Protein AF-0000000084804414 (afdb_homodimer)

InterPro domains:
  IPR001789 Signal transduction response regulator, receiver domain [PF00072] (7-117)
  IPR001789 Signal transduction response regulator, receiver domain [PS50110] (6-121)
  IPR001789 Signal transduction response regulator, receiver domain [SM00448] (5-117)
  IPR011006 CheY-like superfamily [SSF52172] (4-122)
  IPR050595 Bacterial response regulator [PTHR44591] (3-123)

Organism: Rhodopseudomonas palustris (strain HaA2) (NCBI:txid316058)

Nearest PDB structures (foldseek):
  6oec-assembly3_H  TM=8.696E-01  e=1.097E-06  Carboxydothermus hydrogenoformans Z-2901
  6oec-assembly2_F  TM=8.533E-01  e=1.097E-06  Carboxydothermus hydrogenoformans Z-2901
  6oec-assembly3_I  TM=8.530E-01  e=1.412E-06  Carboxydothermus hydrogenoformans Z-2901
  6oec-assembly2_E  TM=8.486E-01  e=2.827E-06  Carboxydothermus hydrogenoformans Z-2901
  6oec-assembly4_K  TM=8.493E-01  e=4.129E-06  Carboxydothermus hydrogenoformans Z-2901

Radius of gyration: 22.01 Å; Cα contacts (8 Å, |Δi|>4): 450; chains: 2; bounding box: 34×71×65 Å

pLDDT: mean 91.17, std 15.36, range [37.31, 98.81]

Secondary structure (DSSP, 8-state):
---PPEEEEE-S-HHHHHHHHHHHHHTT-EEEEESSHHHHHHHGGGGGG-SEEEEES---TTS--HHHHHHHHHHH-TT--EEEEESS-GGGHHHHSPTT-EEEESS--HHHHHHHHHHHHHS--TTS-----/---PPEEEEE-S-HHHHHHHHHHHHHTT-EEEEESSHHHHHHHGGGGGG-SEEEEES---TTS--HHHHHHHHHHH-TT--EEEEESS-GGGHHHHSPTT-EEEESS--HHHHHHHHHHHHHS--TTS-----

Structure (mmCIF, N/CA/C/O backbone):
data_AF-0000000084804414-model_v1
#
loop_
_entity.id
_entity.type
_entity.pdbx_description
1 polymer 'Response regulator receiver domain protein'
#
loop_
_atom_site.group_PDB
_atom_site.id
_atom_site.type_symbol
_atom_site.label_atom_id
_atom_site.label_alt_id
_atom_site.label_comp_id
_atom_site.label_asym_id
_atom_site.label_entity_id
_atom_site.label_seq_id
_atom_site.pdbx_PDB_ins_code
_atom_site.Cartn_x
_atom_site.Cartn_y
_atom_site.Cartn_z
_atom_site.occupancy
_atom_site.B_iso_or_equiv
_atom_site.auth_seq_id
_atom_site.auth_comp_id
_atom_site.auth_asym_id
_atom_site.auth_atom_id
_atom_site.pdbx_PDB_model_num
ATOM 1 N N . MET A 1 1 ? -17.984 -13.039 -23.859 1 43.59 1 MET A N 1
ATOM 2 C CA . MET A 1 1 ? -17.125 -13.859 -23.031 1 43.59 1 MET A CA 1
ATOM 3 C C . MET A 1 1 ? -16.125 -13 -22.266 1 43.59 1 MET A C 1
ATOM 5 O O . MET A 1 1 ? -15.375 -12.227 -22.875 1 43.59 1 MET A O 1
ATOM 9 N N . ASP A 1 2 ? -16.438 -12.633 -21.109 1 55.62 2 ASP A N 1
ATOM 10 C CA . ASP A 1 2 ? -15.672 -11.664 -20.328 1 55.62 2 ASP A CA 1
ATOM 11 C C . ASP A 1 2 ? -14.203 -12.062 -20.25 1 55.62 2 ASP A C 1
ATOM 13 O O . ASP A 1 2 ? -13.867 -13.109 -19.703 1 55.62 2 ASP A O 1
ATOM 17 N N . ASN A 1 3 ? -13.383 -11.734 -21.234 1 68.12 3 ASN A N 1
ATOM 18 C CA . ASN A 1 3 ? -11.992 -12.023 -21.578 1 68.12 3 ASN A CA 1
ATOM 19 C C . ASN A 1 3 ? -11.039 -11.398 -20.562 1 68.12 3 ASN A C 1
ATOM 21 O O . ASN A 1 3 ? -9.875 -11.141 -20.875 1 68.12 3 ASN A O 1
ATOM 25 N N . SER A 1 4 ? -11.57 -11.289 -19.297 1 87.25 4 SER A N 1
ATOM 26 C CA . SER A 1 4 ? -10.727 -10.617 -18.328 1 87.25 4 SER A CA 1
ATOM 27 C C . SER A 1 4 ? -9.711 -11.578 -17.703 1 87.25 4 SER A C 1
ATOM 29 O O . SER A 1 4 ? -10.023 -12.75 -17.469 1 87.25 4 SER A O 1
ATOM 31 N N . ILE A 1 5 ? -8.523 -11.219 -17.625 1 93.75 5 ILE A N 1
ATOM 32 C CA . ILE A 1 5 ? -7.469 -11.984 -16.969 1 93.75 5 ILE A CA 1
ATOM 33 C C . ILE A 1 5 ? -7.609 -11.859 -15.461 1 93.75 5 ILE A C 1
ATOM 35 O O . ILE A 1 5 ? -7.535 -10.758 -14.906 1 93.75 5 ILE A O 1
ATOM 39 N N . VAL A 1 6 ? -7.863 -12.992 -14.82 1 97.75 6 VAL A N 1
ATOM 40 C CA . VAL A 1 6 ? -8.039 -13 -13.375 1 97.75 6 VAL A CA 1
ATOM 41 C C . VAL A 1 6 ? -6.746 -13.445 -12.695 1 97.75 6 VAL A C 1
ATOM 43 O O . VAL A 1 6 ? -6.207 -14.516 -13.008 1 97.75 6 VAL A O 1
ATOM 46 N N . VAL A 1 7 ? -6.266 -12.641 -11.797 1 98.44 7 VAL A N 1
ATOM 47 C CA . VAL A 1 7 ? -5.09 -12.953 -10.992 1 98.44 7 VAL A CA 1
ATOM 48 C C . VAL A 1 7 ? -5.523 -13.336 -9.578 1 98.44 7 VAL A C 1
ATOM 50 O O . VAL A 1 7 ? -6.301 -12.617 -8.945 1 98.44 7 VAL A O 1
ATOM 53 N N . LEU A 1 8 ? -5.137 -14.516 -9.109 1 98.69 8 LEU A N 1
ATOM 54 C CA . LEU A 1 8 ? -5.352 -14.906 -7.723 1 98.69 8 LEU A CA 1
ATOM 55 C C . LEU A 1 8 ? -4.262 -14.328 -6.824 1 98.69 8 LEU A C 1
ATOM 57 O O . LEU A 1 8 ? -3.074 -14.562 -7.051 1 98.69 8 LEU A O 1
ATOM 61 N N . VAL A 1 9 ? -4.656 -13.586 -5.852 1 98.81 9 VAL A N 1
ATOM 62 C CA . VAL A 1 9 ? -3.736 -12.977 -4.895 1 98.81 9 VAL A CA 1
ATOM 63 C C . VAL A 1 9 ? -3.936 -13.609 -3.518 1 98.81 9 VAL A C 1
ATOM 65 O O . VAL A 1 9 ? -5.047 -13.617 -2.984 1 98.81 9 VAL A O 1
ATOM 68 N N . VAL A 1 10 ? -2.865 -14.117 -2.926 1 98.81 10 VAL A N 1
ATOM 69 C CA . VAL A 1 10 ? -2.898 -14.742 -1.606 1 98.81 10 VAL A CA 1
ATOM 70 C C . VAL A 1 10 ? -2.098 -13.898 -0.618 1 98.81 10 VAL A C 1
ATOM 72 O O . VAL A 1 10 ? -0.869 -13.828 -0.7 1 98.81 10 VAL A O 1
ATOM 75 N N . GLU A 1 11 ? -2.777 -13.281 0.308 1 98.12 11 GLU A N 1
ATOM 76 C CA . GLU A 1 11 ? -2.234 -12.289 1.225 1 98.12 11 GLU A CA 1
ATOM 77 C C . GLU A 1 11 ? -3.117 -12.133 2.461 1 98.12 11 GLU A C 1
ATOM 79 O O . GLU A 1 11 ? -4.34 -12.047 2.348 1 98.12 11 GLU A O 1
ATOM 84 N N . ASP A 1 12 ? -2.477 -12.203 3.588 1 97 12 ASP A N 1
ATOM 85 C CA . ASP A 1 12 ? -3.299 -12.164 4.793 1 97 12 ASP A CA 1
ATOM 86 C C . ASP A 1 12 ? -3.352 -10.758 5.379 1 97 12 ASP A C 1
ATOM 88 O O . ASP A 1 12 ? -4.148 -10.484 6.277 1 97 12 ASP A O 1
ATOM 92 N N . ASP A 1 13 ? -2.566 -9.812 4.957 1 95.69 13 ASP A N 1
ATOM 93 C CA . ASP A 1 13 ? -2.59 -8.43 5.43 1 95.69 13 ASP A CA 1
ATOM 94 C C . ASP A 1 13 ? -3.564 -7.59 4.613 1 95.69 13 ASP A C 1
ATOM 96 O O . ASP A 1 13 ? -3.348 -7.355 3.424 1 95.69 13 ASP A O 1
ATOM 100 N N . PRO A 1 14 ? -4.582 -7.066 5.25 1 96.12 14 PRO A N 1
ATOM 101 C CA . PRO A 1 14 ? -5.625 -6.344 4.52 1 96.12 14 PRO A CA 1
ATOM 102 C C . PRO A 1 14 ? -5.082 -5.125 3.773 1 96.12 14 PRO A C 1
ATOM 104 O O . PRO A 1 14 ? -5.602 -4.766 2.715 1 96.12 14 PRO A O 1
ATOM 107 N N . MET A 1 15 ? -4.102 -4.441 4.332 1 94.88 15 MET A N 1
ATOM 108 C CA . MET A 1 15 ? -3.521 -3.281 3.662 1 94.88 15 MET A CA 1
ATOM 109 C C . MET A 1 15 ? -2.84 -3.688 2.361 1 94.88 15 MET A C 1
ATOM 111 O O . MET A 1 15 ? -3.043 -3.055 1.323 1 94.88 15 MET A O 1
ATOM 115 N N . ILE A 1 16 ? -2.131 -4.727 2.416 1 96.56 16 ILE A N 1
ATOM 116 C CA . ILE A 1 16 ? -1.422 -5.191 1.229 1 96.56 16 ILE A CA 1
ATOM 117 C C . ILE A 1 16 ? -2.422 -5.727 0.207 1 96.56 16 ILE A C 1
ATOM 119 O O . ILE A 1 16 ? -2.252 -5.535 -0.999 1 96.56 16 ILE A O 1
ATOM 123 N N . GLN A 1 17 ? -3.479 -6.395 0.712 1 97.62 17 GLN A N 1
ATOM 124 C CA . GLN A 1 17 ? -4.539 -6.84 -0.182 1 97.62 17 GLN A CA 1
ATOM 125 C C . GLN A 1 17 ? -5.07 -5.68 -1.023 1 97.62 17 GLN A C 1
ATOM 127 O O . GLN A 1 17 ? -5.145 -5.781 -2.25 1 97.62 17 GLN A O 1
ATOM 132 N N . THR A 1 18 ? -5.375 -4.641 -0.356 1 96.62 18 THR A N 1
ATOM 133 C CA . THR A 1 18 ? -5.984 -3.486 -1.006 1 96.62 18 THR A CA 1
ATOM 134 C C . THR A 1 18 ? -5.02 -2.854 -2.004 1 96.62 18 THR A C 1
ATOM 136 O O . THR A 1 18 ? -5.414 -2.492 -3.113 1 96.62 18 THR A O 1
ATOM 139 N N . VAL A 1 19 ? -3.803 -2.723 -1.635 1 96.38 19 VAL A N 1
ATOM 140 C CA . VAL A 1 19 ? -2.777 -2.109 -2.473 1 96.38 19 VAL A CA 1
ATOM 141 C C . VAL A 1 19 ? -2.588 -2.934 -3.744 1 96.38 19 VAL A C 1
ATOM 143 O O . VAL A 1 19 ? -2.617 -2.393 -4.852 1 96.38 19 VAL A O 1
ATOM 146 N N . VAL A 1 20 ? -2.488 -4.195 -3.607 1 97.94 20 VAL A N 1
ATOM 147 C CA . VAL A 1 20 ? -2.232 -5.09 -4.73 1 97.94 20 VAL A CA 1
ATOM 148 C C . VAL A 1 20 ? -3.469 -5.164 -5.625 1 97.94 20 VAL A C 1
ATOM 150 O O . VAL A 1 20 ? -3.359 -5.117 -6.852 1 97.94 20 VAL A O 1
ATOM 153 N N . GLN A 1 21 ? -4.578 -5.246 -4.996 1 97.88 21 GLN A N 1
ATOM 154 C CA . GLN A 1 21 ? -5.824 -5.301 -5.754 1 97.88 21 GLN A CA 1
ATOM 155 C C . GLN A 1 21 ? -5.992 -4.055 -6.621 1 97.88 21 GLN A C 1
ATOM 157 O O . GLN A 1 21 ? -6.246 -4.156 -7.82 1 97.88 21 GLN A O 1
ATOM 162 N N . GLU A 1 22 ? -5.836 -2.936 -6.02 1 96.56 22 GLU A N 1
ATOM 163 C CA . GLU A 1 22 ? -6.012 -1.7 -6.781 1 96.56 22 GLU A CA 1
ATOM 164 C C . GLU A 1 22 ? -4.98 -1.589 -7.898 1 96.56 22 GLU A C 1
ATOM 166 O O . GLU A 1 22 ? -5.309 -1.178 -9.016 1 96.56 22 GLU A O 1
ATOM 171 N N . ALA A 1 23 ? -3.754 -1.893 -7.59 1 96.44 23 ALA A N 1
ATOM 172 C CA . ALA A 1 23 ? -2.699 -1.834 -8.602 1 96.44 23 ALA A CA 1
ATOM 173 C C . ALA A 1 23 ? -3.045 -2.703 -9.805 1 96.44 23 ALA A C 1
ATOM 175 O O . ALA A 1 23 ? -2.967 -2.248 -10.953 1 96.44 23 ALA A O 1
ATOM 176 N N . LEU A 1 24 ? -3.479 -3.934 -9.578 1 97.69 24 LEU A N 1
ATOM 177 C CA . LEU A 1 24 ? -3.775 -4.879 -10.648 1 97.69 24 LEU A CA 1
ATOM 178 C C . LEU A 1 24 ? -5.023 -4.457 -11.422 1 97.69 24 LEU A C 1
ATOM 180 O O . LEU A 1 24 ? -5.055 -4.539 -12.648 1 97.69 24 LEU A O 1
ATOM 184 N N . GLU A 1 25 ? -6.023 -4.004 -10.688 1 97.06 25 GLU A N 1
ATOM 185 C CA . GLU A 1 25 ? -7.234 -3.541 -11.359 1 97.06 25 GLU A CA 1
ATOM 186 C C . GLU A 1 25 ? -6.949 -2.332 -12.242 1 97.06 25 GLU A C 1
ATOM 188 O O . GLU A 1 25 ? -7.457 -2.242 -13.359 1 97.06 25 GLU A O 1
ATOM 193 N N . ASP A 1 26 ? -6.125 -1.481 -11.766 1 93.75 26 ASP A N 1
ATOM 194 C CA . ASP A 1 26 ? -5.707 -0.333 -12.562 1 93.75 26 ASP A CA 1
ATOM 195 C C . ASP A 1 26 ? -4.922 -0.778 -13.797 1 93.75 26 ASP A C 1
ATOM 197 O O . ASP A 1 26 ? -4.934 -0.098 -14.82 1 93.75 26 ASP A O 1
ATOM 201 N N . GLY A 1 27 ? -4.262 -1.88 -13.656 1 94.44 27 GLY A N 1
ATOM 202 C CA . GLY A 1 27 ? -3.51 -2.439 -14.766 1 94.44 27 GLY A CA 1
ATOM 203 C C . GLY A 1 27 ? -4.371 -3.217 -15.742 1 94.44 27 GLY A C 1
ATOM 204 O O . GLY A 1 27 ? -3.881 -3.699 -16.766 1 94.44 27 GLY A O 1
ATOM 205 N N . GLY A 1 28 ? -5.66 -3.375 -15.43 1 96.19 28 GLY A N 1
ATOM 206 C CA . GLY A 1 28 ? -6.594 -4.012 -16.344 1 96.19 28 GLY A CA 1
ATOM 207 C C . GLY A 1 28 ? -6.871 -5.461 -16 1 96.19 28 GLY A C 1
ATOM 208 O O . GLY A 1 28 ? -7.445 -6.199 -16.812 1 96.19 28 GLY A O 1
ATOM 209 N N . PHE A 1 29 ? -6.492 -5.926 -14.867 1 97.06 29 PHE A N 1
ATOM 210 C CA . PHE A 1 29 ? -6.695 -7.305 -14.438 1 97.06 29 PHE A CA 1
ATOM 211 C C . PHE A 1 29 ? -7.852 -7.402 -13.453 1 97.06 29 PHE A C 1
ATOM 213 O O . PHE A 1 29 ? -8.094 -6.469 -12.68 1 97.06 29 PHE A O 1
ATOM 220 N N . ASP A 1 30 ? -8.539 -8.414 -13.492 1 97.88 30 ASP A N 1
ATOM 221 C CA . ASP A 1 30 ? -9.414 -8.766 -12.375 1 97.88 30 ASP A CA 1
ATOM 222 C C . ASP A 1 30 ? -8.648 -9.508 -11.281 1 97.88 30 ASP A C 1
ATOM 224 O O . ASP A 1 30 ? -7.594 -10.094 -11.547 1 97.88 30 ASP A O 1
ATOM 228 N N . VAL A 1 31 ? -9.203 -9.445 -10.086 1 98.31 31 VAL A N 1
ATOM 229 C CA . VAL A 1 31 ? -8.445 -9.992 -8.961 1 98.31 31 VAL A CA 1
ATOM 230 C C . VAL A 1 31 ? -9.375 -10.805 -8.062 1 98.31 31 VAL A C 1
ATOM 232 O O . VAL A 1 31 ? -10.508 -10.398 -7.793 1 98.31 31 VAL A O 1
ATOM 235 N N . GLU A 1 32 ? -8.992 -11.891 -7.625 1 98.38 32 GLU A N 1
ATOM 236 C CA . GLU A 1 32 ? -9.586 -12.625 -6.512 1 98.38 32 GLU A CA 1
ATOM 237 C C . GLU A 1 32 ? -8.602 -12.773 -5.363 1 98.38 32 GLU A C 1
ATOM 239 O O . GLU A 1 32 ? -7.438 -13.125 -5.578 1 98.38 32 GLU A O 1
ATOM 244 N N . ILE A 1 33 ? -9.07 -12.539 -4.164 1 98.5 33 ILE A N 1
ATOM 245 C CA . ILE A 1 33 ? -8.188 -12.516 -3 1 98.5 33 ILE A CA 1
ATOM 246 C C . ILE A 1 33 ? -8.469 -13.734 -2.121 1 98.5 33 ILE A C 1
ATOM 248 O O . ILE A 1 33 ? -9.625 -14.086 -1.885 1 98.5 33 ILE A O 1
ATOM 252 N N . ALA A 1 34 ? -7.434 -14.391 -1.715 1 98.25 34 ALA A N 1
ATOM 253 C CA . ALA A 1 34 ? -7.449 -15.367 -0.627 1 98.25 34 ALA A CA 1
ATOM 254 C C . ALA A 1 34 ? -6.602 -14.891 0.55 1 98.25 34 ALA A C 1
ATOM 256 O O . ALA A 1 34 ? -5.48 -14.406 0.364 1 98.25 34 ALA A O 1
ATOM 257 N N . SER A 1 35 ? -7.07 -15.07 1.764 1 97.88 35 SER A N 1
ATOM 258 C CA . SER A 1 35 ? -6.387 -14.516 2.93 1 97.88 35 SER A CA 1
ATOM 259 C C . SER A 1 35 ? -5.535 -15.578 3.623 1 97.88 35 SER A C 1
ATOM 261 O O . SER A 1 35 ? -4.977 -15.328 4.695 1 97.88 35 SER A O 1
ATOM 263 N N . SER A 1 36 ? -5.535 -16.75 3.078 1 98.19 36 SER A N 1
ATOM 264 C CA . SER A 1 36 ? -4.695 -17.812 3.594 1 98.19 36 SER A CA 1
ATOM 265 C C . SER A 1 36 ? -4.305 -18.797 2.486 1 98.19 36 SER A C 1
ATOM 267 O O . SER A 1 36 ? -4.945 -18.844 1.436 1 98.19 36 SER A O 1
ATOM 269 N N . GLY A 1 37 ? -3.199 -19.516 2.738 1 98.31 37 GLY A N 1
ATOM 270 C CA . GLY A 1 37 ? -2.814 -20.547 1.79 1 98.31 37 GLY A CA 1
ATOM 271 C C . GLY A 1 37 ? -3.865 -21.625 1.626 1 98.31 37 GLY A C 1
ATOM 272 O O . GLY A 1 37 ? -4.125 -22.094 0.512 1 98.31 37 GLY A O 1
ATOM 273 N N . GLU A 1 38 ? -4.457 -21.969 2.775 1 97.69 38 GLU A N 1
ATOM 274 C CA . GLU A 1 38 ? -5.5 -23 2.766 1 97.69 38 GLU A CA 1
ATOM 275 C C . GLU A 1 38 ? -6.684 -22.562 1.904 1 97.69 38 GLU A C 1
ATOM 277 O O . GLU A 1 38 ? -7.195 -23.359 1.106 1 97.69 38 GLU A O 1
ATOM 282 N N . ASP A 1 39 ? -7.059 -21.312 2.053 1 96.75 39 ASP A N 1
ATOM 283 C CA . ASP A 1 39 ? -8.148 -20.781 1.251 1 96.75 39 ASP A CA 1
ATOM 284 C C . ASP A 1 39 ? -7.789 -20.766 -0.232 1 96.75 39 ASP A C 1
ATOM 286 O O . ASP A 1 39 ? -8.633 -21.047 -1.085 1 96.75 39 ASP A O 1
ATOM 290 N N . ALA A 1 40 ? -6.582 -20.469 -0.533 1 98.06 40 ALA A N 1
ATOM 291 C CA . ALA A 1 40 ? -6.121 -20.391 -1.916 1 98.06 40 ALA A CA 1
ATOM 292 C C . ALA A 1 40 ? -6.16 -21.766 -2.59 1 98.06 40 ALA A C 1
ATOM 294 O O . ALA A 1 40 ? -6.645 -21.891 -3.719 1 98.06 40 ALA A O 1
ATOM 295 N N . VAL A 1 41 ? -5.699 -22.781 -1.936 1 97.62 41 VAL A N 1
ATOM 296 C CA . VAL A 1 41 ? -5.582 -24.109 -2.527 1 97.62 41 VAL A CA 1
ATOM 297 C C . VAL A 1 41 ? -6.973 -24.672 -2.814 1 97.62 41 VAL A C 1
ATOM 299 O O . VAL A 1 41 ? -7.168 -25.375 -3.805 1 97.62 41 VAL A O 1
ATOM 302 N N . LYS A 1 42 ? -7.938 -24.266 -2.006 1 96.94 42 LYS A N 1
ATOM 303 C CA . LYS A 1 42 ? -9.312 -24.672 -2.271 1 96.94 42 LYS A CA 1
ATOM 304 C C . LYS A 1 42 ? -9.797 -24.141 -3.619 1 96.94 42 LYS A C 1
ATOM 306 O O . LYS A 1 42 ? -10.617 -24.781 -4.285 1 96.94 42 LYS A O 1
ATOM 311 N N . LEU A 1 43 ? -9.281 -23.047 -4.039 1 96.62 43 LEU A N 1
ATOM 312 C CA . LEU A 1 43 ? -9.695 -22.406 -5.277 1 96.62 43 LEU A CA 1
ATOM 313 C C . LEU A 1 43 ? -9.039 -23.078 -6.484 1 96.62 43 LEU A C 1
ATOM 315 O O . LEU A 1 43 ? -9.453 -22.844 -7.621 1 96.62 43 LEU A O 1
ATOM 319 N N . PHE A 1 44 ? -8.047 -23.891 -6.277 1 96.06 44 PHE A N 1
ATOM 320 C CA . PHE A 1 44 ? -7.305 -24.5 -7.375 1 96.06 44 PHE A CA 1
ATOM 321 C C . PHE A 1 44 ? -8.133 -25.594 -8.055 1 96.06 44 PHE A C 1
ATOM 323 O O . PHE A 1 44 ? -7.793 -26.047 -9.148 1 96.06 44 PHE A O 1
ATOM 330 N N . ASP A 1 45 ? -9.266 -25.984 -7.375 1 92.62 45 ASP A N 1
ATOM 331 C CA . ASP A 1 45 ? -10.211 -26.875 -8.039 1 92.62 45 ASP A CA 1
ATOM 332 C C . ASP A 1 45 ? -10.719 -26.266 -9.344 1 92.62 45 ASP A C 1
ATOM 334 O O . ASP A 1 45 ? -11.102 -26.984 -10.266 1 92.62 45 ASP A O 1
ATOM 338 N N . ASP A 1 46 ? -10.703 -24.984 -9.422 1 93.19 46 ASP A N 1
ATOM 339 C CA . ASP A 1 46 ? -11.078 -24.234 -10.617 1 93.19 46 ASP A CA 1
ATOM 340 C C . ASP A 1 46 ? -9.922 -23.359 -11.094 1 93.19 46 ASP A C 1
ATOM 342 O O . ASP A 1 46 ? -10.117 -22.172 -11.391 1 93.19 46 ASP A O 1
ATOM 346 N N . MET A 1 47 ? -8.875 -23.953 -11.242 1 92.19 47 MET A N 1
ATOM 347 C CA . MET A 1 47 ? -7.633 -23.234 -11.523 1 92.19 47 MET A CA 1
ATOM 348 C C . MET A 1 47 ? -7.699 -22.531 -12.875 1 92.19 47 MET A C 1
ATOM 350 O O . MET A 1 47 ? -7.023 -21.531 -13.094 1 92.19 47 MET A O 1
ATOM 354 N N . GLN A 1 48 ? -8.516 -23.062 -13.758 1 91.75 48 GLN A N 1
ATOM 355 C CA . GLN A 1 48 ? -8.594 -22.547 -15.117 1 91.75 48 GLN A CA 1
ATOM 356 C C . GLN A 1 48 ? -9.141 -21.125 -15.133 1 91.75 48 GLN A C 1
ATOM 358 O O . GLN A 1 48 ? -8.984 -20.406 -16.125 1 91.75 48 GLN A O 1
ATOM 363 N N . ARG A 1 49 ? -9.727 -20.719 -14.055 1 94.31 49 ARG A N 1
ATOM 364 C CA . ARG A 1 49 ? -10.258 -19.359 -13.938 1 94.31 49 ARG A CA 1
ATOM 365 C C . ARG A 1 49 ? -9.133 -18.344 -13.789 1 94.31 49 ARG A C 1
ATOM 367 O O . ARG A 1 49 ? -9.336 -17.156 -14.031 1 94.31 49 ARG A O 1
ATOM 374 N N . PHE A 1 50 ? -8.031 -18.781 -13.352 1 97.25 50 PHE A N 1
ATOM 375 C CA . PHE A 1 50 ? -6.938 -17.875 -13.023 1 97.25 50 PHE A CA 1
ATOM 376 C C . PHE A 1 50 ? -5.84 -17.953 -14.078 1 97.25 50 PHE A C 1
ATOM 378 O O . PHE A 1 50 ? -5.594 -19.016 -14.656 1 97.25 50 PHE A O 1
ATOM 385 N N . ARG A 1 51 ? -5.223 -16.781 -14.195 1 97.06 51 ARG A N 1
ATOM 386 C CA . ARG A 1 51 ? -4.145 -16.75 -15.18 1 97.06 51 ARG A CA 1
ATOM 387 C C . ARG A 1 51 ? -2.793 -16.547 -14.508 1 97.06 51 ARG A C 1
ATOM 389 O O . ARG A 1 51 ? -1.748 -16.766 -15.125 1 97.06 51 ARG A O 1
ATOM 396 N N . ALA A 1 52 ? -2.809 -16.156 -13.312 1 98 52 ALA A N 1
ATOM 397 C CA . ALA A 1 52 ? -1.586 -15.992 -12.531 1 98 52 ALA A CA 1
ATOM 398 C C . ALA A 1 52 ? -1.88 -16.047 -11.031 1 98 52 ALA A C 1
ATOM 400 O O . ALA A 1 52 ? -3.006 -15.781 -10.609 1 98 52 ALA A O 1
ATOM 401 N N . LEU A 1 53 ? -0.874 -16.438 -10.328 1 98.69 53 LEU A N 1
ATOM 402 C CA . LEU A 1 53 ? -0.885 -16.438 -8.875 1 98.69 53 LEU A CA 1
ATOM 403 C C . LEU A 1 53 ? 0.134 -15.461 -8.312 1 98.69 53 LEU A C 1
ATOM 405 O O . LEU A 1 53 ? 1.3 -15.469 -8.719 1 98.69 53 LEU A O 1
ATOM 409 N N . LEU A 1 54 ? -0.242 -14.633 -7.5 1 98.81 54 LEU A N 1
ATOM 410 C CA . LEU A 1 54 ? 0.604 -13.773 -6.672 1 98.81 54 LEU A CA 1
ATOM 411 C C . LEU A 1 54 ? 0.417 -14.094 -5.191 1 98.81 54 LEU A C 1
ATOM 413 O O . LEU A 1 54 ? -0.683 -13.938 -4.656 1 98.81 54 LEU A O 1
ATOM 417 N N . THR A 1 55 ? 1.473 -14.531 -4.52 1 98.81 55 THR A N 1
ATOM 418 C CA . THR A 1 55 ? 1.279 -15 -3.15 1 98.81 55 THR A CA 1
ATOM 419 C C . THR A 1 55 ? 2.367 -14.453 -2.232 1 98.81 55 THR A C 1
ATOM 421 O O . THR A 1 55 ? 3.549 -14.461 -2.586 1 98.81 55 THR A O 1
ATOM 424 N N . ASP A 1 56 ? 1.951 -13.93 -1.095 1 98.38 56 ASP A N 1
ATOM 425 C CA . ASP A 1 56 ? 2.9 -13.719 -0.006 1 98.38 56 ASP A CA 1
ATOM 426 C C . ASP A 1 56 ? 3.543 -15.039 0.425 1 98.38 56 ASP A C 1
ATOM 428 O O . ASP A 1 56 ? 2.883 -16.078 0.446 1 98.38 56 ASP A O 1
ATOM 432 N N . VAL A 1 57 ? 4.777 -14.93 0.757 1 97.62 57 VAL A N 1
ATOM 433 C CA . VAL A 1 57 ? 5.461 -16.125 1.243 1 97.62 57 VAL A CA 1
ATOM 434 C C . VAL A 1 57 ? 5.051 -16.406 2.688 1 97.62 57 VAL A C 1
ATOM 436 O O . VAL A 1 57 ? 4.777 -17.547 3.051 1 97.62 57 VAL A O 1
ATOM 439 N N . ASN A 1 58 ? 5.027 -15.352 3.449 1 96.44 58 ASN A N 1
ATOM 440 C CA . ASN A 1 58 ? 4.637 -15.477 4.852 1 96.44 58 ASN A CA 1
ATOM 441 C C . ASN A 1 58 ? 3.146 -15.211 5.043 1 96.44 58 ASN A C 1
ATOM 443 O O . ASN A 1 58 ? 2.711 -14.062 5.027 1 96.44 58 ASN A O 1
ATOM 447 N N . LEU A 1 59 ? 2.367 -16.156 5.281 1 97.12 59 LEU A N 1
ATOM 448 C CA . LEU A 1 59 ? 0.914 -16.094 5.391 1 97.12 59 LEU A CA 1
ATOM 449 C C . LEU A 1 59 ? 0.462 -16.422 6.809 1 97.12 59 LEU A C 1
ATOM 451 O O . LEU A 1 59 ? -0.65 -16.922 7.012 1 97.12 59 LEU A O 1
ATOM 455 N N . GLY A 1 60 ? 1.262 -16.203 7.691 1 92.25 60 GLY A N 1
ATOM 456 C CA . GLY A 1 60 ? 0.949 -16.469 9.086 1 92.25 60 GLY A CA 1
ATOM 457 C C . GLY A 1 60 ? 1.621 -17.703 9.633 1 92.25 60 GLY A C 1
ATOM 458 O O . GLY A 1 60 ? 1.876 -18.656 8.891 1 92.25 60 GLY A O 1
ATOM 459 N N . ARG A 1 61 ? 1.907 -17.609 10.852 1 86.81 61 ARG A N 1
ATOM 460 C CA . ARG A 1 61 ? 2.58 -18.734 11.5 1 86.81 61 ARG A CA 1
ATOM 461 C C . ARG A 1 61 ? 1.655 -19.938 11.609 1 86.81 61 ARG A C 1
ATOM 463 O O . ARG A 1 61 ? 0.478 -19.797 11.945 1 86.81 61 ARG A O 1
ATOM 470 N N . GLY A 1 62 ? 2.168 -21.109 11.375 1 89.12 62 GLY A N 1
ATOM 471 C CA . GLY A 1 62 ? 1.42 -22.359 11.484 1 89.12 62 GLY A CA 1
ATOM 472 C C . GLY A 1 62 ? 0.454 -22.578 10.336 1 89.12 62 GLY A C 1
ATOM 473 O O . GLY A 1 62 ? -0.41 -23.453 10.406 1 89.12 62 GLY A O 1
ATOM 474 N N . ARG A 1 63 ? 0.507 -21.781 9.391 1 93.56 63 ARG A N 1
ATOM 475 C CA . ARG A 1 63 ? -0.358 -21.891 8.219 1 93.56 63 ARG A CA 1
ATOM 476 C C . ARG A 1 63 ? 0.436 -22.312 6.988 1 93.56 63 ARG A C 1
ATOM 478 O O . ARG A 1 63 ? 1.668 -22.359 7.023 1 93.56 63 ARG A O 1
ATOM 485 N N . MET A 1 64 ? -0.311 -22.719 6.008 1 97.19 64 MET A N 1
ATOM 486 C CA . MET A 1 64 ? 0.332 -22.969 4.719 1 97.19 64 MET A CA 1
ATOM 487 C C . MET A 1 64 ? 1.022 -21.703 4.207 1 97.19 64 MET A C 1
ATOM 489 O O . MET A 1 64 ? 0.412 -20.641 4.148 1 97.19 64 MET A O 1
ATOM 493 N N . ASP A 1 65 ? 2.324 -21.828 3.889 1 97.38 65 ASP A N 1
ATOM 494 C CA . ASP A 1 65 ? 3.062 -20.656 3.451 1 97.38 65 ASP A CA 1
ATOM 495 C C . ASP A 1 65 ? 2.984 -20.484 1.936 1 97.38 65 ASP A C 1
ATOM 497 O O . ASP A 1 65 ? 2.42 -21.344 1.241 1 97.38 65 ASP A O 1
ATOM 501 N N . GLY A 1 66 ? 3.492 -19.422 1.43 1 98.44 66 GLY A N 1
ATOM 502 C CA . GLY A 1 66 ? 3.391 -19.094 0.016 1 98.44 66 GLY A CA 1
ATOM 503 C C . GLY A 1 66 ? 4.176 -20.047 -0.871 1 98.44 66 GLY A C 1
ATOM 504 O O . GLY A 1 66 ? 3.838 -20.234 -2.041 1 98.44 66 GLY A O 1
ATOM 505 N N . TRP A 1 67 ? 5.273 -20.594 -0.393 1 98.38 67 TRP A N 1
ATOM 506 C CA . TRP A 1 67 ? 6.035 -21.562 -1.163 1 98.38 67 TRP A CA 1
ATOM 507 C C . TRP A 1 67 ? 5.184 -22.797 -1.483 1 98.38 67 TRP A C 1
ATOM 509 O O . TRP A 1 67 ? 5.148 -23.25 -2.629 1 98.38 67 TRP A O 1
ATOM 519 N N . ASP A 1 68 ? 4.492 -23.219 -0.475 1 98.25 68 ASP A N 1
ATOM 520 C CA . ASP A 1 68 ? 3.627 -24.391 -0.639 1 98.25 68 ASP A CA 1
ATOM 521 C C . ASP A 1 68 ? 2.455 -24.078 -1.567 1 98.25 68 ASP A C 1
ATOM 523 O O . ASP A 1 68 ? 2.035 -24.922 -2.352 1 98.25 68 ASP A O 1
ATOM 527 N N . VAL A 1 69 ? 1.965 -22.875 -1.482 1 98.69 69 VAL A N 1
ATOM 528 C CA . VAL A 1 69 ? 0.889 -22.453 -2.377 1 98.69 69 VAL A CA 1
ATOM 529 C C . VAL A 1 69 ? 1.368 -22.516 -3.824 1 98.69 69 VAL A C 1
ATOM 531 O O . VAL A 1 69 ? 0.669 -23.047 -4.695 1 98.69 69 VAL A O 1
ATOM 534 N N . GLY A 1 70 ? 2.564 -21.906 -4.105 1 98.62 70 GLY A N 1
ATOM 535 C CA . GLY A 1 70 ? 3.137 -21.969 -5.441 1 98.62 70 GLY A CA 1
ATOM 536 C C . GLY A 1 70 ? 3.316 -23.375 -5.961 1 98.62 70 GLY A C 1
ATOM 537 O O . GLY A 1 70 ? 3.008 -23.672 -7.117 1 98.62 70 GLY A O 1
ATOM 538 N N . ARG A 1 71 ? 3.77 -24.25 -5.102 1 98.44 71 ARG A N 1
ATOM 539 C CA . ARG A 1 71 ? 3.965 -25.641 -5.484 1 98.44 71 ARG A CA 1
ATOM 540 C C . ARG A 1 71 ? 2.637 -26.312 -5.824 1 98.44 71 ARG A C 1
ATOM 542 O O . ARG A 1 71 ? 2.545 -27.062 -6.801 1 98.44 7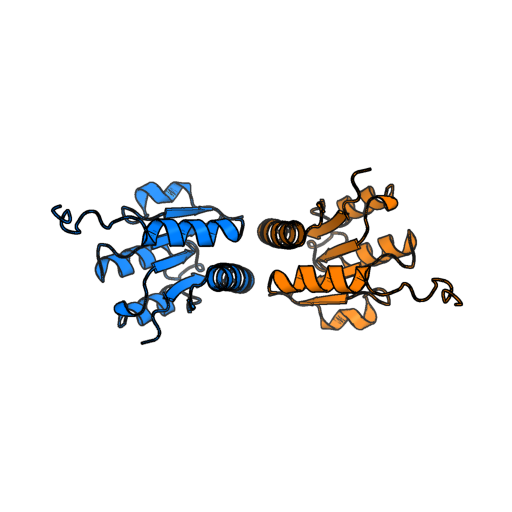1 ARG A O 1
ATOM 549 N N . ALA A 1 72 ? 1.654 -26.062 -5.008 1 98.19 72 ALA A N 1
ATOM 550 C CA . ALA A 1 72 ? 0.326 -26.609 -5.262 1 98.19 72 ALA A CA 1
ATOM 551 C C . ALA A 1 72 ? -0.211 -26.156 -6.613 1 98.19 72 ALA A C 1
ATOM 553 O O . ALA A 1 72 ? -0.81 -26.938 -7.355 1 98.19 72 ALA A O 1
ATOM 554 N N . ALA A 1 73 ? -0.01 -24.906 -6.98 1 98.12 73 ALA A N 1
ATOM 555 C CA . ALA A 1 73 ? -0.448 -24.375 -8.266 1 98.12 73 ALA A CA 1
ATOM 556 C C . ALA A 1 73 ? 0.225 -25.109 -9.422 1 98.12 73 ALA A C 1
ATOM 558 O O . ALA A 1 73 ? -0.427 -25.453 -10.414 1 98.12 73 ALA A O 1
ATOM 559 N N . ARG A 1 74 ? 1.525 -25.328 -9.234 1 97.5 74 ARG A N 1
ATOM 560 C CA . ARG A 1 74 ? 2.309 -25.969 -10.289 1 97.5 74 ARG A CA 1
ATOM 561 C C . ARG A 1 74 ? 1.955 -27.453 -10.414 1 97.5 74 ARG A C 1
ATOM 563 O O . ARG A 1 74 ? 2.102 -28.047 -11.484 1 97.5 74 ARG A O 1
ATOM 570 N N . GLU A 1 75 ? 1.565 -28.016 -9.266 1 95.88 75 GLU A N 1
ATOM 571 C CA . GLU A 1 75 ? 1.072 -29.391 -9.336 1 95.88 75 GLU A CA 1
ATOM 572 C C . GLU A 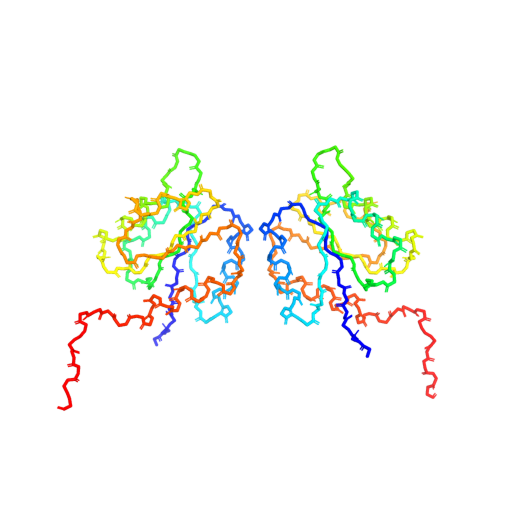1 75 ? -0.183 -29.484 -10.195 1 95.88 75 GLU A C 1
ATOM 574 O O . GLU A 1 75 ? -0.361 -30.453 -10.938 1 95.88 75 GLU A O 1
ATOM 579 N N . ALA A 1 76 ? -1 -28.5 -10.109 1 94.06 76 ALA A N 1
ATOM 580 C CA . ALA A 1 76 ? -2.23 -28.469 -10.891 1 94.06 76 ALA A CA 1
ATOM 581 C C . ALA A 1 76 ? -1.943 -28.094 -12.344 1 94.06 76 ALA A C 1
ATOM 583 O O . ALA A 1 76 ? -2.57 -28.625 -13.266 1 94.06 76 ALA A O 1
ATOM 584 N N . ASP A 1 77 ? -1.046 -27.234 -12.547 1 95.06 77 ASP A N 1
ATOM 585 C CA . ASP A 1 77 ? -0.596 -26.781 -13.859 1 95.06 77 ASP A CA 1
ATOM 586 C C . ASP A 1 77 ? 0.891 -26.422 -13.836 1 95.06 77 ASP A C 1
ATOM 588 O O . ASP A 1 77 ? 1.279 -25.359 -13.344 1 95.06 77 ASP A O 1
ATOM 592 N N . PRO A 1 78 ? 1.715 -27.203 -14.406 1 95.5 78 PRO A N 1
ATOM 593 C CA . PRO A 1 78 ? 3.17 -27.094 -14.305 1 95.5 78 PRO A CA 1
ATOM 594 C C . PRO A 1 78 ? 3.695 -25.766 -14.852 1 95.5 78 PRO A C 1
ATOM 596 O O . PRO A 1 78 ? 4.793 -25.328 -14.484 1 95.5 78 PRO A O 1
ATOM 599 N N . ALA A 1 79 ? 2.934 -25.141 -15.688 1 94.44 79 ALA A N 1
ATOM 600 C CA . ALA A 1 79 ? 3.418 -23.922 -16.312 1 94.44 79 ALA A CA 1
ATOM 601 C C . ALA A 1 79 ? 2.736 -22.688 -15.727 1 94.44 79 ALA A C 1
ATOM 603 O O . ALA A 1 79 ? 2.949 -21.562 -16.188 1 94.44 79 ALA A O 1
ATOM 604 N N . PHE A 1 80 ? 1.938 -22.891 -14.75 1 96.94 80 PHE A N 1
ATOM 605 C CA . PHE A 1 80 ? 1.124 -21.812 -14.203 1 96.94 80 PHE A CA 1
ATOM 606 C C . PHE A 1 80 ? 2.002 -20.656 -13.711 1 96.94 80 PHE A C 1
ATOM 608 O O . PHE A 1 80 ? 2.938 -20.875 -12.938 1 96.94 80 PHE A O 1
ATOM 615 N N . PRO A 1 81 ? 1.771 -19.438 -14.102 1 98.06 81 PRO A N 1
ATOM 616 C CA . PRO A 1 81 ? 2.557 -18.281 -13.664 1 98.06 81 PRO A CA 1
ATOM 617 C C . PRO A 1 81 ? 2.441 -18.016 -12.164 1 98.06 81 PRO A C 1
ATOM 619 O O . PRO A 1 81 ? 1.332 -17.891 -11.641 1 98.06 81 PRO A O 1
ATOM 622 N N . VAL A 1 82 ? 3.59 -17.953 -11.508 1 98.62 82 VAL A N 1
ATOM 623 C CA . VAL A 1 82 ? 3.625 -17.75 -10.062 1 98.62 82 VAL A CA 1
ATOM 624 C C . VAL A 1 82 ? 4.551 -16.578 -9.727 1 98.62 82 VAL A C 1
ATOM 626 O O . VAL A 1 82 ? 5.68 -16.516 -10.219 1 98.62 82 VAL A O 1
ATOM 629 N N . ILE A 1 83 ? 4.098 -15.703 -8.938 1 98.75 83 ILE A N 1
ATOM 630 C CA . ILE A 1 83 ? 4.875 -14.586 -8.398 1 98.75 83 ILE A CA 1
ATOM 631 C C . ILE A 1 83 ? 4.82 -14.617 -6.871 1 98.75 83 ILE A C 1
ATOM 633 O O . ILE A 1 83 ? 3.74 -14.68 -6.281 1 98.75 83 ILE A O 1
ATOM 637 N N . TYR A 1 84 ? 5.965 -14.57 -6.27 1 98.69 84 TYR A N 1
ATOM 638 C CA . TYR A 1 84 ? 6.062 -14.523 -4.816 1 98.69 84 TYR A CA 1
ATOM 639 C C . TYR A 1 84 ? 6.285 -13.094 -4.332 1 98.69 84 TYR A C 1
ATOM 641 O O . TYR A 1 84 ? 7.012 -12.328 -4.961 1 98.69 84 TYR A O 1
ATOM 649 N N . MET A 1 85 ? 5.699 -12.75 -3.258 1 98.25 85 MET A N 1
ATOM 650 C CA . MET A 1 85 ? 5.98 -11.516 -2.535 1 98.25 85 MET A CA 1
ATOM 651 C C . MET A 1 85 ? 6.539 -11.805 -1.146 1 98.25 85 MET A C 1
ATOM 653 O O . MET A 1 85 ? 6.02 -12.672 -0.43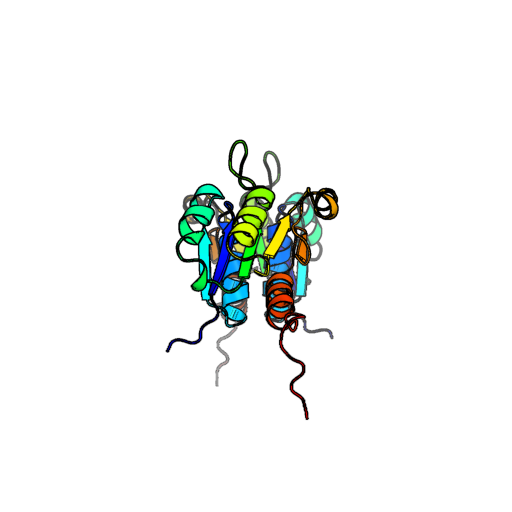7 1 98.25 85 MET A O 1
ATOM 657 N N . THR A 1 86 ? 7.535 -11.078 -0.733 1 96.12 86 THR A N 1
ATOM 658 C CA . THR A 1 86 ? 8.062 -11.367 0.596 1 96.12 86 THR A CA 1
ATOM 659 C C . THR A 1 86 ? 8.789 -10.148 1.167 1 96.12 86 THR A C 1
ATOM 661 O O . THR A 1 86 ? 9.367 -9.359 0.421 1 96.12 86 THR A O 1
ATOM 664 N N . GLY A 1 87 ? 8.734 -10.016 2.453 1 93.38 87 GLY A N 1
ATOM 665 C CA . GLY A 1 87 ? 9.477 -8.977 3.146 1 93.38 87 GLY A CA 1
ATOM 666 C C . GLY A 1 87 ? 10.805 -9.461 3.691 1 93.38 87 GLY A C 1
ATOM 667 O O . GLY A 1 87 ? 11.711 -8.656 3.945 1 93.38 87 GLY A O 1
ATOM 668 N N . ASP A 1 88 ? 11.062 -10.734 3.932 1 90.56 88 ASP A N 1
ATOM 669 C CA . ASP A 1 88 ? 12.25 -11.141 4.688 1 90.56 88 ASP A CA 1
ATOM 670 C C . ASP A 1 88 ? 12.781 -12.484 4.191 1 90.56 88 ASP A C 1
ATOM 672 O O . ASP A 1 88 ? 13.734 -13.023 4.754 1 90.56 88 ASP A O 1
ATOM 676 N N . SER A 1 89 ? 12.211 -13.008 3.111 1 89.25 89 SER A N 1
ATOM 677 C CA . SER A 1 89 ? 12.602 -14.367 2.742 1 89.25 89 SER A CA 1
ATOM 678 C C . SER A 1 89 ? 13.133 -14.422 1.312 1 89.25 89 SER A C 1
ATOM 680 O O . SER A 1 89 ? 13.062 -15.469 0.66 1 89.25 89 SER A O 1
ATOM 682 N N . ALA A 1 90 ? 13.602 -13.383 0.784 1 90.44 90 ALA A N 1
ATOM 683 C CA . ALA A 1 90 ? 14.07 -13.328 -0.599 1 90.44 90 ALA A CA 1
ATOM 684 C C . ALA A 1 90 ? 15.203 -14.32 -0.833 1 90.44 90 ALA A C 1
ATOM 686 O O . ALA A 1 90 ? 15.305 -14.914 -1.911 1 90.44 90 ALA A O 1
ATOM 687 N N . GLY A 1 91 ? 15.945 -14.516 0.143 1 93.88 91 GLY A N 1
ATOM 688 C CA . GLY A 1 91 ? 17.078 -15.406 0.008 1 93.88 91 GLY A CA 1
ATOM 689 C C . GLY A 1 91 ? 16.688 -16.859 -0.179 1 93.88 91 GLY A C 1
ATOM 690 O O . GLY A 1 91 ? 17.484 -17.672 -0.654 1 93.88 91 GLY A O 1
ATOM 691 N N . GLU A 1 92 ? 15.523 -17.234 0.137 1 96.62 92 GLU A N 1
ATOM 692 C CA . GLU A 1 92 ? 15.047 -18.609 0.064 1 96.62 92 GLU A CA 1
ATOM 693 C C . GLU A 1 92 ? 14.422 -18.906 -1.297 1 96.62 92 GLU A C 1
ATOM 695 O O . GLU A 1 92 ? 14.133 -20.047 -1.618 1 96.62 92 GLU A O 1
ATOM 700 N N . TRP A 1 93 ? 14.266 -17.922 -2.125 1 97.06 93 TRP A N 1
ATOM 701 C CA . TRP A 1 93 ? 13.531 -18.047 -3.381 1 97.06 93 TRP A CA 1
ATOM 702 C C . TRP A 1 93 ? 14.18 -19.078 -4.293 1 97.06 93 TRP A C 1
ATOM 704 O O . TRP A 1 93 ? 13.492 -19.922 -4.879 1 97.06 93 TRP A O 1
ATOM 714 N N . ALA A 1 94 ? 15.461 -19.062 -4.414 1 95.88 94 ALA A N 1
ATOM 715 C CA . ALA A 1 94 ? 16.172 -19.969 -5.309 1 95.88 94 ALA A CA 1
ATOM 716 C C . ALA A 1 94 ? 15.93 -21.422 -4.914 1 95.88 94 ALA A C 1
ATOM 718 O O . ALA A 1 94 ? 15.828 -22.297 -5.777 1 95.88 94 ALA A O 1
ATOM 719 N N . ALA A 1 95 ? 15.773 -21.641 -3.629 1 96.94 95 ALA A N 1
ATOM 720 C CA . ALA A 1 95 ? 15.656 -23.016 -3.129 1 96.94 95 ALA A CA 1
ATOM 721 C C . ALA A 1 95 ? 14.195 -23.438 -3.023 1 96.94 95 ALA A C 1
ATOM 723 O O . ALA A 1 95 ? 13.867 -24.609 -3.189 1 96.94 95 ALA A O 1
ATOM 724 N N . ARG A 1 96 ? 13.359 -22.469 -2.791 1 97.81 96 ARG A N 1
ATOM 725 C CA . ARG A 1 96 ? 12.008 -22.875 -2.42 1 97.81 96 ARG A CA 1
ATOM 726 C C . ARG A 1 96 ? 11 -22.469 -3.488 1 97.81 96 ARG A C 1
ATOM 728 O O . ARG A 1 96 ? 9.883 -22.984 -3.531 1 97.81 96 ARG A O 1
ATOM 735 N N . GLY A 1 97 ? 11.352 -21.469 -4.266 1 97.94 97 GLY A N 1
ATOM 736 C CA . GLY A 1 97 ? 10.445 -21.031 -5.32 1 97.94 97 GLY A CA 1
ATOM 737 C C . GLY A 1 97 ? 10.328 -22.031 -6.457 1 97.94 97 GLY A C 1
ATOM 738 O O . GLY A 1 97 ? 11.266 -22.766 -6.738 1 97.94 97 GLY A O 1
ATOM 739 N N . VAL A 1 98 ? 9.141 -22.047 -7.102 1 98.19 98 VAL A N 1
ATOM 740 C CA . VAL A 1 98 ? 8.969 -22.922 -8.258 1 98.19 98 VAL A CA 1
ATOM 741 C C . VAL A 1 98 ? 9.695 -22.344 -9.469 1 98.19 98 VAL A C 1
ATOM 743 O O . VAL A 1 98 ? 9.836 -21.125 -9.578 1 98.19 98 VAL A O 1
ATOM 746 N N . PRO A 1 99 ? 10.188 -23.188 -10.391 1 96.81 99 PRO A N 1
ATOM 747 C CA . PRO A 1 99 ? 10.93 -22.703 -11.555 1 96.81 99 PRO A CA 1
ATOM 748 C C . PRO A 1 99 ? 10.117 -21.734 -12.406 1 96.81 99 PRO A C 1
ATOM 750 O O . PRO A 1 99 ? 8.914 -21.922 -12.594 1 96.81 99 PRO A O 1
ATOM 753 N N . GLY A 1 100 ? 10.82 -20.688 -12.875 1 95.94 100 GLY A N 1
ATOM 754 C CA . GLY A 1 100 ? 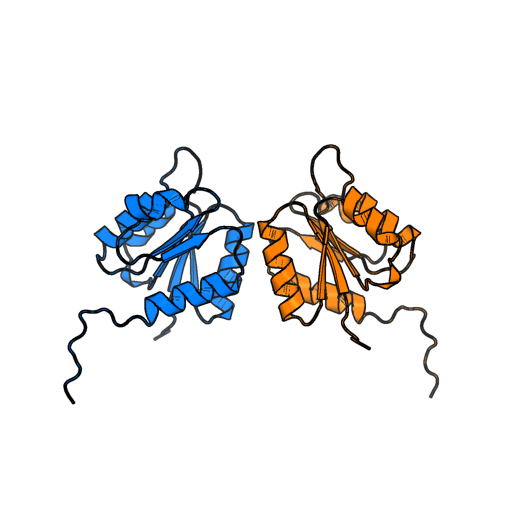10.18 -19.75 -13.773 1 95.94 100 GLY A CA 1
ATOM 755 C C . GLY A 1 100 ? 9.305 -18.734 -13.055 1 95.94 100 GLY A C 1
ATOM 756 O O . GLY A 1 100 ? 8.711 -17.859 -13.688 1 95.94 100 GLY A O 1
ATOM 757 N N . SER A 1 101 ? 9.195 -18.844 -11.719 1 98 101 SER A N 1
ATOM 758 C CA . SER A 1 101 ? 8.453 -17.859 -10.938 1 98 101 SER A CA 1
ATOM 759 C C . SER A 1 101 ? 9.219 -16.547 -10.82 1 98 101 SER A C 1
ATOM 761 O O . SER A 1 101 ? 10.398 -16.484 -11.172 1 98 101 SER A O 1
ATOM 763 N N . LEU A 1 102 ? 8.523 -15.523 -10.445 1 98.06 102 LEU A N 1
ATOM 764 C CA . LEU A 1 102 ? 9.141 -14.242 -10.125 1 98.06 102 LEU A CA 1
ATOM 765 C C . LEU A 1 102 ? 9.008 -13.93 -8.641 1 98.06 102 LEU A C 1
ATOM 767 O O . LEU A 1 102 ? 8.195 -14.539 -7.941 1 98.06 102 LEU A O 1
ATOM 771 N N . LEU A 1 103 ? 9.891 -13.016 -8.203 1 98 103 LEU A N 1
ATOM 772 C CA . LEU A 1 103 ? 9.891 -12.602 -6.801 1 98 103 LEU A CA 1
ATOM 773 C C . LEU A 1 103 ? 9.828 -11.086 -6.684 1 98 103 LEU A C 1
ATOM 775 O O . LEU A 1 103 ? 10.57 -10.367 -7.355 1 98 103 LEU A O 1
ATOM 779 N N . ILE A 1 104 ? 8.906 -10.633 -5.887 1 97.69 104 ILE A N 1
ATOM 780 C CA . ILE A 1 104 ? 8.805 -9.219 -5.531 1 97.69 104 ILE A CA 1
ATOM 781 C C . ILE A 1 104 ? 9.117 -9.039 -4.047 1 97.69 104 ILE A C 1
ATOM 783 O O . ILE A 1 104 ? 8.477 -9.648 -3.191 1 97.69 104 ILE A O 1
ATOM 787 N N . THR A 1 105 ? 10.016 -8.164 -3.682 1 97.06 105 THR A N 1
ATOM 788 C CA . THR A 1 105 ? 10.391 -7.941 -2.291 1 97.06 105 THR A CA 1
ATOM 789 C C . THR A 1 105 ? 9.633 -6.75 -1.708 1 97.06 105 THR A C 1
ATOM 791 O O . THR A 1 105 ? 9.453 -5.734 -2.383 1 97.06 105 THR A O 1
ATOM 794 N N . LYS A 1 106 ? 9.164 -6.965 -0.503 1 96.5 106 LYS A N 1
ATOM 795 C CA . LYS A 1 106 ? 8.547 -5.871 0.248 1 96.5 106 LYS A CA 1
ATOM 796 C C . LYS A 1 106 ? 9.609 -5.031 0.958 1 96.5 106 LYS A C 1
ATOM 798 O O . 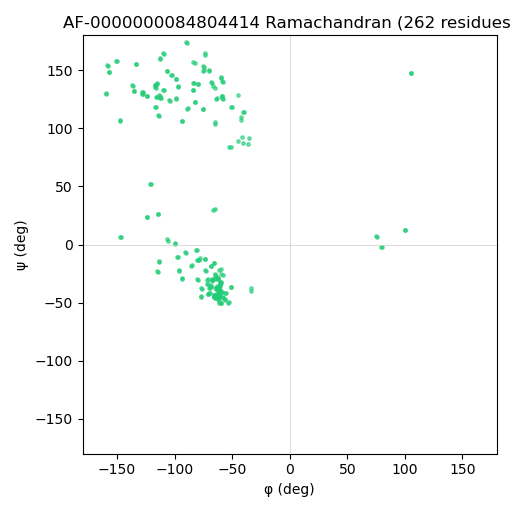LYS A 1 106 ? 10.578 -5.57 1.492 1 96.5 106 LYS A O 1
ATOM 803 N N . PRO A 1 107 ? 9.438 -3.701 0.953 1 96.56 107 PRO A N 1
ATOM 804 C CA . PRO A 1 107 ? 8.344 -2.969 0.31 1 96.56 107 PRO A CA 1
ATOM 805 C C . PRO A 1 107 ? 8.484 -2.904 -1.209 1 96.56 107 PRO A C 1
ATOM 807 O O . PRO A 1 107 ? 9.602 -2.963 -1.729 1 96.56 107 PRO A O 1
ATOM 810 N N . PHE A 1 108 ? 7.352 -2.783 -1.855 1 96 108 PHE A N 1
ATOM 811 C CA . PHE A 1 108 ? 7.367 -2.658 -3.309 1 96 108 PHE A CA 1
ATOM 812 C C . PHE A 1 108 ? 6.457 -1.522 -3.762 1 96 108 PHE A C 1
ATOM 814 O O . PHE A 1 108 ? 5.523 -1.144 -3.049 1 96 108 PHE A O 1
ATOM 821 N N . ALA A 1 109 ? 6.785 -1.042 -4.895 1 92.94 109 ALA A N 1
ATOM 822 C CA . ALA A 1 109 ? 5.883 -0.107 -5.562 1 92.94 109 ALA A CA 1
ATOM 823 C C . ALA A 1 109 ? 4.738 -0.845 -6.25 1 92.94 109 ALA A C 1
ATOM 825 O O . ALA A 1 109 ? 4.953 -1.874 -6.895 1 92.94 109 ALA A O 1
ATOM 826 N N . PRO A 1 110 ? 3.582 -0.314 -6.125 1 93.88 110 PRO A N 1
ATOM 827 C CA . PRO A 1 110 ? 2.439 -0.966 -6.77 1 93.88 110 PRO A CA 1
ATOM 828 C C . PRO A 1 110 ? 2.688 -1.271 -8.242 1 93.88 110 PRO A C 1
ATOM 830 O O . PRO A 1 110 ? 2.248 -2.309 -8.75 1 93.88 110 PRO A O 1
ATOM 833 N N . SER A 1 111 ? 3.371 -0.435 -8.93 1 94.75 111 SER A N 1
ATOM 834 C CA . SER A 1 111 ? 3.654 -0.63 -10.352 1 94.75 111 SER A CA 1
ATOM 835 C C . SER A 1 111 ? 4.477 -1.894 -10.578 1 94.75 111 SER A C 1
ATOM 837 O O . SER A 1 111 ? 4.41 -2.498 -11.648 1 94.75 111 SER A O 1
ATOM 839 N N . GLN A 1 112 ? 5.266 -2.244 -9.617 1 96.62 112 GLN A N 1
ATOM 840 C CA . GLN A 1 112 ? 6.078 -3.453 -9.719 1 96.62 112 GLN A CA 1
ATOM 841 C C . GLN A 1 112 ? 5.199 -4.695 -9.828 1 96.62 112 GLN A C 1
ATOM 843 O O . GLN A 1 112 ? 5.539 -5.648 -10.531 1 96.62 112 GLN A O 1
ATOM 848 N N . VAL A 1 113 ? 4.094 -4.695 -9.141 1 97.62 113 VAL A N 1
ATOM 849 C CA . VAL A 1 113 ? 3.164 -5.82 -9.148 1 97.62 113 VAL A CA 1
ATOM 850 C C . VAL A 1 113 ? 2.588 -6.004 -10.547 1 97.62 113 VAL A C 1
ATOM 852 O O . VAL A 1 113 ? 2.582 -7.113 -11.086 1 97.62 113 VAL A O 1
ATOM 855 N N . VAL A 1 114 ? 2.199 -4.918 -11.164 1 97 114 VAL A N 1
ATOM 856 C CA . VAL A 1 114 ? 1.596 -4.941 -12.492 1 97 114 VAL A CA 1
ATOM 857 C C . VAL A 1 114 ? 2.621 -5.418 -13.516 1 97 114 VAL A C 1
ATOM 859 O O . VAL A 1 114 ? 2.312 -6.258 -14.367 1 97 114 VAL A O 1
ATOM 862 N N . ALA A 1 115 ? 3.812 -4.887 -13.391 1 97.31 115 ALA A N 1
ATOM 863 C CA . ALA A 1 115 ? 4.883 -5.25 -14.312 1 97.31 115 ALA A CA 1
ATOM 864 C C . ALA A 1 115 ? 5.199 -6.742 -14.227 1 97.31 115 ALA A C 1
ATOM 866 O O . ALA A 1 115 ? 5.422 -7.395 -15.25 1 97.31 115 ALA A O 1
ATOM 867 N N . ALA A 1 116 ? 5.23 -7.25 -13.047 1 97.56 116 ALA A N 1
ATOM 868 C CA . ALA A 1 116 ? 5.551 -8.664 -12.852 1 97.56 116 ALA A CA 1
ATOM 869 C C . ALA A 1 116 ? 4.484 -9.555 -13.484 1 97.56 116 ALA A C 1
ATOM 871 O O . ALA A 1 116 ? 4.809 -10.523 -14.172 1 97.56 116 ALA A O 1
ATOM 872 N N . VAL A 1 117 ? 3.234 -9.273 -13.273 1 97.44 117 VAL A N 1
ATOM 873 C CA . VAL A 1 117 ? 2.137 -10.055 -13.828 1 97.44 117 VAL A CA 1
ATOM 874 C C . VAL A 1 117 ? 2.178 -9.984 -15.359 1 97.44 117 VAL A C 1
ATOM 876 O O . VAL A 1 117 ? 2.076 -11.008 -16.031 1 97.44 117 VAL A O 1
ATOM 879 N N . ALA A 1 118 ? 2.391 -8.812 -15.883 1 95.88 118 ALA A N 1
ATOM 880 C CA . ALA A 1 118 ? 2.457 -8.625 -17.328 1 95.88 118 ALA A CA 1
ATOM 881 C C . ALA A 1 118 ? 3.609 -9.43 -17.938 1 95.88 118 ALA A C 1
ATOM 883 O O . ALA A 1 118 ? 3.455 -10.055 -18.984 1 95.88 118 ALA A O 1
ATOM 884 N N . GLN A 1 119 ? 4.676 -9.328 -17.266 1 95.25 119 GLN A N 1
ATOM 885 C CA . GLN A 1 119 ? 5.859 -10.039 -17.734 1 95.25 119 GLN A CA 1
ATOM 886 C C . GLN A 1 119 ? 5.59 -11.539 -17.844 1 95.25 119 GLN A C 1
ATOM 888 O O . GLN A 1 119 ? 5.934 -12.164 -18.859 1 95.25 119 GLN A O 1
ATOM 893 N N . LEU A 1 120 ? 4.98 -12.109 -16.859 1 93.75 120 LEU A N 1
ATOM 894 C CA . LEU A 1 120 ? 4.762 -13.555 -16.828 1 93.75 120 LEU A CA 1
ATOM 895 C C . LEU A 1 120 ? 3.711 -13.969 -17.859 1 93.75 120 LEU A C 1
ATOM 897 O O . LEU A 1 120 ? 3.805 -15.039 -18.453 1 93.75 120 LEU A O 1
ATOM 901 N N . LEU A 1 121 ? 2.727 -13.086 -18.062 1 92.5 121 LEU A N 1
ATOM 902 C CA . LEU A 1 121 ? 1.637 -13.43 -18.969 1 92.5 121 LEU A CA 1
ATOM 903 C C . LEU A 1 121 ? 2.051 -13.219 -20.422 1 92.5 121 LEU A C 1
ATOM 905 O O . LEU A 1 121 ? 1.467 -13.805 -21.328 1 92.5 121 LEU A O 1
ATOM 909 N N . ASN A 1 122 ? 2.949 -12.273 -20.672 1 84.5 122 ASN A N 1
ATOM 910 C CA . ASN A 1 122 ? 3.424 -12.031 -22.031 1 84.5 122 ASN A CA 1
ATOM 911 C C . ASN A 1 122 ? 4.582 -12.953 -22.391 1 84.5 122 ASN A C 1
ATOM 913 O O . ASN A 1 122 ? 4.996 -13.016 -23.547 1 84.5 122 ASN A O 1
ATOM 917 N N . SER A 1 123 ? 5.234 -13.523 -21.453 1 69.62 123 SER A N 1
ATOM 918 C CA . SER A 1 123 ? 6.324 -14.438 -21.781 1 69.62 123 SER A CA 1
ATOM 919 C C . SER A 1 123 ? 5.812 -15.664 -22.516 1 69.62 123 SER A C 1
ATOM 921 O O . SER A 1 123 ? 4.82 -16.281 -22.125 1 69.62 123 SER A O 1
ATOM 923 N N . PRO A 1 124 ? 6.113 -15.664 -23.938 1 56.41 124 PRO A N 1
ATOM 924 C CA . PRO A 1 124 ? 5.727 -16.859 -24.688 1 56.41 124 PRO A CA 1
ATOM 925 C C . PRO A 1 124 ? 6.035 -18.156 -23.953 1 56.41 124 PRO A C 1
ATOM 927 O O . PRO A 1 124 ? 7 -18.219 -23.188 1 56.41 124 PRO A O 1
ATOM 930 N N . THR A 1 125 ? 4.984 -18.734 -23.5 1 51.53 125 THR A N 1
ATOM 931 C CA . THR A 1 125 ? 5.277 -20.078 -23.031 1 51.53 125 THR A CA 1
ATOM 932 C C . THR A 1 125 ? 6.266 -20.781 -23.953 1 51.53 125 THR A C 1
ATOM 934 O O . THR A 1 125 ? 6.141 -20.703 -25.172 1 51.53 125 THR A O 1
ATOM 937 N N . PRO A 1 126 ? 7.469 -21.094 -23.531 1 44.91 126 PRO A N 1
ATOM 938 C CA . PRO A 1 126 ? 8.359 -21.734 -24.5 1 44.91 126 PRO A CA 1
ATOM 939 C C . PRO A 1 126 ? 7.609 -22.641 -25.484 1 44.91 126 PRO A C 1
ATOM 941 O O . PRO A 1 126 ? 8.117 -22.938 -26.562 1 44.91 126 PRO A O 1
ATOM 944 N N . GLY A 1 127 ? 6.645 -23.359 -24.984 1 40.53 127 GLY A N 1
ATOM 945 C CA . GLY A 1 127 ? 6.23 -24.5 -25.781 1 40.53 127 GLY A CA 1
ATOM 946 C C . GLY A 1 127 ? 5.34 -24.125 -26.953 1 40.53 127 GLY A C 1
ATOM 947 O O . GLY A 1 127 ? 4.676 -24.984 -27.531 1 40.53 127 GLY A O 1
ATOM 948 N N . GLY A 1 128 ? 4.855 -22.875 -26.984 1 41.91 128 GLY A N 1
ATOM 949 C CA . GLY A 1 128 ? 3.939 -22.828 -28.109 1 41.91 128 GLY A CA 1
ATOM 950 C C . GLY A 1 128 ? 4.633 -22.984 -29.453 1 41.91 128 GLY A C 1
ATOM 951 O O . GLY A 1 128 ? 5.852 -22.812 -29.562 1 41.91 128 GLY A O 1
ATOM 952 N N . PRO A 1 129 ? 4.109 -23.781 -30.422 1 41.41 129 PRO A N 1
ATOM 953 C CA . PRO A 1 129 ? 4.719 -24.078 -31.719 1 41.41 129 PRO A CA 1
ATOM 954 C C . PRO A 1 129 ? 5.141 -22.828 -32.469 1 41.41 129 PRO A C 1
ATOM 956 O O . PRO A 1 129 ? 4.551 -21.766 -32.281 1 41.41 129 PRO A O 1
ATOM 959 N N . PRO A 1 130 ? 6.426 -22.656 -32.75 1 44.09 130 PRO A N 1
ATOM 960 C CA . PRO A 1 130 ? 6.922 -21.609 -33.656 1 44.09 130 PRO A CA 1
ATOM 961 C C . PRO A 1 130 ? 5.98 -21.344 -34.812 1 44.09 130 PRO A C 1
ATOM 963 O O . PRO A 1 130 ? 5.434 -22.281 -35.406 1 44.09 130 PRO A O 1
ATOM 966 N N . THR A 1 131 ? 5.043 -20.422 -34.719 1 40.25 131 THR A N 1
ATOM 967 C CA . THR A 1 131 ? 4.234 -20.125 -35.906 1 40.25 131 THR A CA 1
ATOM 968 C C . THR A 1 131 ? 5.109 -20 -37.125 1 40.25 131 THR A C 1
ATOM 970 O O . THR A 1 131 ? 5.984 -19.141 -37.188 1 40.25 131 THR A O 1
ATOM 973 N N . THR A 1 132 ? 5.355 -21.078 -37.812 1 38.16 132 THR A N 1
ATOM 974 C CA . THR A 1 132 ? 5.949 -21.188 -39.156 1 38.16 132 THR A CA 1
ATOM 975 C C . THR A 1 132 ? 5.391 -20.109 -40.094 1 38.16 132 THR A C 1
ATOM 977 O O . THR A 1 132 ? 4.18 -20.047 -40.312 1 38.16 132 THR A O 1
ATOM 980 N N . ALA A 1 133 ? 6.125 -18.922 -40.156 1 37.91 133 ALA A N 1
ATOM 981 C CA . ALA A 1 133 ? 5.895 -18.219 -41.406 1 37.91 133 ALA A CA 1
ATOM 982 C C . ALA A 1 133 ? 6.457 -18.984 -42.594 1 37.91 133 ALA A C 1
ATOM 984 O O . ALA A 1 133 ? 7.488 -19.656 -42.469 1 37.91 133 ALA A O 1
ATOM 985 N N . MET B 1 1 ? 11.273 28.141 -11.117 1 43.19 1 MET B N 1
ATOM 986 C CA . MET B 1 1 ? 10.836 27.953 -9.734 1 43.19 1 MET B CA 1
ATOM 987 C C . MET B 1 1 ? 10.023 26.672 -9.594 1 43.19 1 MET B C 1
ATOM 989 O O . MET B 1 1 ? 9.023 26.484 -10.289 1 43.19 1 MET B O 1
ATOM 993 N N . ASP B 1 2 ? 10.688 25.609 -9.289 1 54.69 2 ASP B N 1
ATOM 994 C CA . ASP B 1 2 ? 10.07 24.281 -9.281 1 54.69 2 ASP B CA 1
ATOM 995 C C . ASP B 1 2 ? 8.781 24.281 -8.461 1 54.69 2 ASP B C 1
ATOM 997 O O . ASP B 1 2 ? 8.805 24.531 -7.254 1 54.69 2 ASP B O 1
ATOM 1001 N N . ASN B 1 3 ? 7.656 24.672 -9.016 1 67.81 3 ASN B N 1
ATOM 1002 C CA . ASN B 1 3 ? 6.293 24.906 -8.547 1 67.81 3 ASN B CA 1
ATOM 1003 C C . ASN B 1 3 ? 5.637 23.609 -8.078 1 67.81 3 ASN B C 1
ATOM 1005 O O . ASN B 1 3 ? 4.41 23.516 -8.047 1 67.81 3 ASN B O 1
ATOM 1009 N N . SER B 1 4 ? 6.531 22.703 -7.566 1 86.94 4 SER B N 1
ATOM 1010 C CA . SER B 1 4 ? 5.953 21.422 -7.188 1 86.94 4 SER B CA 1
ATOM 1011 C C . SER B 1 4 ? 5.355 21.469 -5.789 1 86.94 4 SER B C 1
ATOM 1013 O O . SER B 1 4 ? 5.891 22.141 -4.906 1 86.94 4 SER B O 1
ATOM 1015 N N . ILE B 1 5 ? 4.211 21 -5.621 1 93.88 5 ILE B N 1
ATOM 1016 C CA . ILE B 1 5 ? 3.555 20.891 -4.324 1 93.88 5 ILE B CA 1
ATOM 1017 C C . ILE B 1 5 ? 4.16 19.719 -3.539 1 93.88 5 ILE B C 1
ATOM 1019 O O . ILE B 1 5 ? 4.105 18.578 -3.982 1 93.88 5 ILE B O 1
ATOM 1023 N N . VAL B 1 6 ? 4.773 20.047 -2.418 1 97.69 6 VAL B N 1
ATOM 1024 C CA . VAL B 1 6 ? 5.41 19.031 -1.589 1 97.69 6 VAL B CA 1
ATOM 1025 C C . VAL B 1 6 ? 4.484 18.641 -0.437 1 97.69 6 VAL B C 1
ATOM 1027 O O . VAL B 1 6 ? 4.035 19.516 0.319 1 97.69 6 VAL B O 1
ATOM 1030 N N . VAL B 1 7 ? 4.223 17.375 -0.323 1 98.44 7 VAL B N 1
ATOM 1031 C CA . VAL B 1 7 ? 3.434 16.828 0.775 1 98.44 7 VAL B CA 1
ATOM 1032 C C . VAL B 1 7 ? 4.352 16.125 1.768 1 98.44 7 VAL B C 1
ATOM 1034 O O . VAL B 1 7 ? 5.18 15.297 1.375 1 98.44 7 VAL B O 1
ATOM 1037 N N . LEU B 1 8 ? 4.312 16.516 3.029 1 98.69 8 LEU B N 1
ATOM 1038 C CA . LEU B 1 8 ? 5.023 15.805 4.082 1 98.69 8 LEU B CA 1
ATOM 1039 C C . LEU B 1 8 ? 4.215 14.602 4.562 1 98.69 8 LEU B C 1
ATOM 1041 O O . LEU B 1 8 ? 3.062 14.75 4.98 1 98.69 8 LEU B O 1
ATOM 1045 N N . VAL B 1 9 ? 4.785 13.453 4.484 1 98.81 9 VAL B N 1
ATOM 1046 C CA . VAL B 1 9 ? 4.145 12.211 4.926 1 98.81 9 VAL B CA 1
ATOM 1047 C C . VAL B 1 9 ? 4.871 11.664 6.152 1 98.81 9 VAL B C 1
ATOM 1049 O O . VAL B 1 9 ? 6.086 11.445 6.117 1 98.81 9 VAL B O 1
ATOM 1052 N N . VAL B 1 10 ? 4.129 11.414 7.227 1 98.81 10 VAL B N 1
ATOM 1053 C CA . VAL B 1 10 ? 4.684 10.875 8.469 1 98.81 10 VAL B CA 1
ATOM 1054 C C . VAL B 1 10 ? 4.129 9.477 8.711 1 98.81 10 VAL B C 1
ATOM 1056 O O . VAL B 1 10 ? 2.945 9.312 9.016 1 98.81 10 VAL B O 1
ATOM 1059 N N . GLU B 1 11 ? 4.977 8.5 8.602 1 98.12 11 GLU B N 1
ATOM 1060 C CA . GLU B 1 11 ? 4.621 7.082 8.609 1 98.12 11 GLU B CA 1
ATOM 1061 C C . GLU B 1 11 ? 5.824 6.215 8.961 1 98.12 11 GLU B C 1
ATOM 1063 O O . GLU B 1 11 ? 6.922 6.426 8.438 1 98.12 11 GLU B O 1
ATOM 1068 N N . ASP B 1 12 ? 5.605 5.336 9.898 1 97 12 ASP B N 1
ATOM 1069 C CA . ASP B 1 12 ? 6.758 4.555 10.336 1 97 12 ASP B CA 1
ATOM 1070 C C . ASP B 1 12 ? 6.789 3.191 9.648 1 97 12 ASP B C 1
ATOM 1072 O O . ASP B 1 12 ? 7.785 2.469 9.734 1 97 12 ASP B O 1
ATOM 1076 N N . ASP B 1 13 ? 5.781 2.756 8.961 1 95.69 13 ASP B N 1
ATOM 1077 C CA . ASP B 1 13 ? 5.75 1.489 8.234 1 95.69 13 ASP B CA 1
ATOM 1078 C C . ASP B 1 13 ? 6.27 1.661 6.805 1 95.69 13 ASP B C 1
ATOM 1080 O O . ASP B 1 13 ? 5.641 2.334 5.988 1 95.69 13 ASP B O 1
ATOM 1084 N N . PRO B 1 14 ? 7.355 1.003 6.484 1 96.06 14 PRO B N 1
ATOM 1085 C CA . PRO B 1 14 ? 7.984 1.205 5.176 1 96.06 14 PRO B CA 1
ATOM 1086 C C . PRO B 1 14 ? 7.059 0.845 4.016 1 96.06 14 PRO B C 1
ATOM 1088 O O . PRO B 1 14 ? 7.141 1.45 2.945 1 96.06 14 PRO B O 1
ATOM 1091 N N . MET B 1 15 ? 6.223 -0.163 4.172 1 94.88 15 MET B N 1
ATOM 1092 C CA . MET B 1 15 ? 5.289 -0.541 3.111 1 94.88 15 MET B CA 1
ATOM 1093 C C . MET B 1 15 ? 4.289 0.578 2.844 1 94.88 15 MET B C 1
ATOM 1095 O O . MET B 1 15 ? 4.047 0.936 1.69 1 94.88 15 MET B O 1
ATOM 1099 N N . ILE B 1 16 ? 3.795 1.123 3.863 1 96.5 16 ILE B N 1
ATOM 1100 C CA . ILE B 1 16 ? 2.814 2.195 3.719 1 96.5 16 ILE B CA 1
ATOM 1101 C C . ILE B 1 16 ? 3.494 3.443 3.158 1 96.5 16 ILE B C 1
ATOM 1103 O O . ILE B 1 16 ? 2.912 4.164 2.346 1 96.5 16 ILE B O 1
ATOM 1107 N N . GLN B 1 17 ? 4.746 3.678 3.607 1 97.62 17 GLN B N 1
ATOM 1108 C CA . GLN B 1 17 ? 5.512 4.785 3.043 1 97.62 17 GLN B CA 1
ATOM 1109 C C . GLN B 1 17 ? 5.562 4.699 1.521 1 97.62 17 GLN B C 1
ATOM 1111 O O . GLN B 1 17 ? 5.254 5.672 0.829 1 97.62 17 GLN B O 1
ATOM 1116 N N . THR B 1 18 ? 5.902 3.559 1.067 1 96.62 18 THR B N 1
ATOM 1117 C CA . THR B 1 18 ? 6.09 3.346 -0.364 1 96.62 18 THR B CA 1
ATOM 1118 C C . THR B 1 18 ? 4.77 3.506 -1.11 1 96.62 18 THR B C 1
ATOM 1120 O O . THR B 1 18 ? 4.723 4.129 -2.174 1 96.62 18 THR B O 1
ATOM 1123 N N . VAL B 1 19 ? 3.732 2.969 -0.582 1 96.38 19 VAL B N 1
ATOM 1124 C CA . VAL B 1 19 ? 2.41 3.018 -1.195 1 96.38 19 VAL B CA 1
ATOM 1125 C C . VAL B 1 19 ? 1.946 4.469 -1.306 1 96.38 19 VAL B C 1
ATOM 1127 O O . VAL B 1 19 ? 1.533 4.914 -2.379 1 96.38 19 VAL B O 1
ATOM 1130 N N . VAL B 1 20 ? 2.088 5.211 -0.281 1 97.88 20 VAL B N 1
ATOM 1131 C CA . VAL B 1 20 ? 1.622 6.594 -0.225 1 97.88 20 VAL B CA 1
ATOM 1132 C C . VAL B 1 20 ? 2.498 7.469 -1.116 1 97.88 20 VAL B C 1
ATOM 1134 O O . VAL B 1 20 ? 1.99 8.312 -1.857 1 97.88 20 VAL B O 1
ATOM 1137 N N . GLN B 1 21 ? 3.762 7.227 -1.033 1 97.88 21 GLN B N 1
ATOM 1138 C CA . GLN B 1 21 ? 4.684 7.996 -1.859 1 97.88 21 GLN B CA 1
ATOM 1139 C C . GLN B 1 21 ? 4.375 7.816 -3.344 1 97.88 21 GLN B C 1
ATOM 1141 O O . GLN B 1 21 ? 4.238 8.797 -4.078 1 97.88 21 GLN B O 1
ATOM 1146 N N . GLU B 1 22 ? 4.25 6.605 -3.754 1 96.56 22 GLU B N 1
ATOM 1147 C CA . GLU B 1 22 ? 3.982 6.355 -5.168 1 96.56 22 GLU B CA 1
ATOM 1148 C C . GLU B 1 22 ? 2.639 6.945 -5.586 1 96.56 22 GLU B C 1
ATOM 1150 O O . GLU B 1 22 ? 2.52 7.527 -6.664 1 96.56 22 GLU B O 1
ATOM 1155 N N . ALA B 1 23 ? 1.639 6.746 -4.773 1 96.44 23 ALA B N 1
ATOM 1156 C CA . ALA B 1 23 ? 0.317 7.285 -5.082 1 96.44 23 ALA B CA 1
ATOM 1157 C C . ALA B 1 23 ? 0.377 8.797 -5.293 1 96.44 23 ALA B C 1
ATOM 1159 O O . ALA B 1 23 ? -0.137 9.312 -6.289 1 96.44 23 ALA B O 1
ATOM 1160 N N . LEU B 1 24 ? 1.034 9.516 -4.402 1 97.62 24 LEU B N 1
ATOM 1161 C CA . LEU B 1 24 ? 1.104 10.977 -4.457 1 97.62 24 LEU B CA 1
ATOM 1162 C C . LEU B 1 24 ? 1.955 11.43 -5.637 1 97.62 24 LEU B C 1
ATOM 1164 O O . LEU B 1 24 ? 1.599 12.391 -6.332 1 97.62 24 LEU B O 1
ATOM 1168 N N . GLU B 1 25 ? 3.066 10.742 -5.852 1 97.06 25 GLU B N 1
ATOM 1169 C CA . GLU B 1 25 ? 3.912 11.094 -6.988 1 97.06 25 GLU B CA 1
ATOM 1170 C C . GLU B 1 25 ? 3.176 10.891 -8.305 1 97.06 25 GLU B C 1
ATOM 1172 O O . GLU B 1 25 ? 3.277 11.719 -9.219 1 97.06 25 GLU B O 1
ATOM 1177 N N . ASP B 1 26 ? 2.434 9.852 -8.367 1 93.81 26 ASP B N 1
ATOM 1178 C CA . ASP B 1 26 ? 1.612 9.602 -9.547 1 93.81 26 ASP B CA 1
ATOM 1179 C C . ASP B 1 26 ? 0.546 10.688 -9.711 1 93.81 26 ASP B C 1
ATOM 1181 O O . ASP B 1 26 ? 0.115 10.977 -10.828 1 93.81 26 ASP B O 1
ATOM 1185 N N . GLY B 1 27 ? 0.152 11.227 -8.617 1 94.5 27 GLY B N 1
ATOM 1186 C CA . GLY B 1 27 ? -0.83 12.297 -8.633 1 94.5 27 GLY B CA 1
ATOM 1187 C C . GLY B 1 27 ? -0.224 13.656 -8.938 1 94.5 27 GLY B C 1
ATOM 1188 O O . GLY B 1 27 ? -0.942 14.656 -9.031 1 94.5 27 GLY B O 1
ATOM 1189 N N . GLY B 1 28 ? 1.097 13.727 -9.047 1 96.19 28 GLY B N 1
ATOM 1190 C CA . GLY B 1 28 ? 1.768 14.953 -9.438 1 96.19 28 GLY B CA 1
ATOM 1191 C C . GLY B 1 28 ? 2.357 15.719 -8.266 1 96.19 28 GLY B C 1
ATOM 1192 O O . GLY B 1 28 ? 2.74 16.875 -8.406 1 96.19 28 GLY B O 1
ATOM 1193 N N . PHE B 1 29 ? 2.438 15.141 -7.121 1 97.06 29 PHE B N 1
ATOM 1194 C CA . PHE B 1 29 ? 2.971 15.789 -5.93 1 97.06 29 PHE B CA 1
ATOM 1195 C C . PHE B 1 29 ? 4.387 15.305 -5.637 1 97.06 29 PHE B C 1
ATOM 1197 O O . PHE B 1 29 ? 4.723 14.148 -5.93 1 97.06 29 PHE B O 1
ATOM 1204 N N . ASP B 1 30 ? 5.172 16.109 -5.156 1 97.88 30 ASP B N 1
ATOM 1205 C CA . ASP B 1 30 ? 6.406 15.672 -4.516 1 97.88 30 ASP B CA 1
ATOM 1206 C C . ASP B 1 30 ? 6.148 15.25 -3.066 1 97.88 30 ASP B C 1
ATOM 1208 O O . ASP B 1 30 ? 5.172 15.688 -2.453 1 97.88 30 ASP B O 1
ATOM 1212 N N . VAL B 1 31 ? 7.039 14.414 -2.568 1 98.25 31 VAL B N 1
ATOM 1213 C CA . VAL B 1 31 ? 6.777 13.852 -1.246 1 98.25 31 VAL B CA 1
ATOM 1214 C C . VAL B 1 31 ? 8.055 13.875 -0.414 1 98.25 31 VAL B C 1
ATOM 1216 O O . VAL B 1 31 ? 9.141 13.57 -0.92 1 98.25 31 VAL B O 1
ATOM 1219 N N . GLU B 1 32 ? 8.008 14.242 0.759 1 98.38 32 GLU B N 1
ATOM 1220 C CA . GLU B 1 32 ? 9.031 14.008 1.771 1 98.38 32 GLU B CA 1
ATOM 1221 C C . GLU B 1 32 ? 8.508 13.133 2.902 1 98.38 32 GLU B C 1
ATOM 1223 O O . GLU B 1 32 ? 7.406 13.359 3.41 1 98.38 32 GLU B O 1
ATOM 1228 N N . ILE B 1 33 ? 9.289 12.164 3.307 1 98.5 33 ILE B N 1
ATOM 1229 C CA . ILE B 1 33 ? 8.844 11.172 4.281 1 98.5 33 ILE B CA 1
ATOM 1230 C C . ILE B 1 33 ? 9.57 11.391 5.605 1 98.5 33 ILE B C 1
ATOM 1232 O O . ILE B 1 33 ? 10.781 11.625 5.629 1 98.5 33 ILE B O 1
ATOM 1236 N N . ALA B 1 34 ? 8.836 11.383 6.68 1 98.25 34 ALA B N 1
ATOM 1237 C CA . ALA B 1 34 ? 9.352 11.25 8.039 1 98.25 34 ALA B CA 1
ATOM 1238 C C . ALA B 1 34 ? 8.875 9.945 8.68 1 98.25 34 ALA B C 1
ATOM 1240 O O . ALA B 1 34 ? 7.695 9.602 8.586 1 98.25 34 ALA B O 1
ATOM 1241 N N . SER B 1 35 ? 9.719 9.258 9.391 1 97.94 35 SER B N 1
ATOM 1242 C CA . SER B 1 35 ? 9.375 7.941 9.914 1 97.94 35 SER B CA 1
ATOM 1243 C C . SER B 1 35 ? 8.961 8.023 11.383 1 97.94 35 SER B C 1
ATOM 1245 O O . SER B 1 35 ? 8.742 7 12.031 1 97.94 35 SER B O 1
ATOM 1247 N N . SER B 1 36 ? 8.969 9.203 11.898 1 98.19 36 SER B N 1
ATOM 1248 C CA . SER B 1 36 ? 8.516 9.43 13.266 1 98.19 36 SER B CA 1
ATOM 1249 C C . SER B 1 36 ? 7.93 10.828 13.43 1 98.19 36 SER B C 1
ATOM 1251 O O . SER B 1 36 ? 8.203 11.719 12.617 1 98.19 36 SER B O 1
ATOM 1253 N N . GLY B 1 37 ? 7.086 10.977 14.469 1 98.31 37 GLY B N 1
ATOM 1254 C CA . GLY B 1 37 ? 6.57 12.297 14.773 1 98.31 37 GLY B CA 1
ATOM 1255 C C . GLY B 1 37 ? 7.66 13.297 15.117 1 98.31 37 GLY B C 1
ATOM 1256 O O . GLY B 1 37 ? 7.609 14.453 14.703 1 98.31 37 GLY B O 1
ATOM 1257 N N . GLU B 1 38 ? 8.641 12.773 15.867 1 97.69 38 GLU B N 1
ATOM 1258 C CA . GLU B 1 38 ? 9.758 13.617 16.266 1 97.69 38 GLU B CA 1
ATOM 1259 C C . GLU B 1 38 ? 10.523 14.133 15.055 1 97.69 38 GLU B C 1
ATOM 1261 O O . GLU B 1 38 ? 10.859 15.312 14.977 1 97.69 38 GLU B O 1
ATOM 1266 N N . ASP B 1 39 ? 10.734 13.242 14.109 1 96.81 39 ASP B N 1
ATOM 1267 C CA . ASP B 1 39 ? 11.422 13.625 12.875 1 96.81 39 ASP B CA 1
ATOM 1268 C C . ASP B 1 39 ? 10.602 14.641 12.086 1 96.81 39 ASP B C 1
ATOM 1270 O O . ASP B 1 39 ? 11.156 15.578 11.508 1 96.81 39 ASP B O 1
ATOM 1274 N N . ALA B 1 40 ? 9.328 14.484 12.086 1 98.06 40 ALA B N 1
ATOM 1275 C CA . ALA B 1 40 ? 8.43 15.367 11.344 1 98.06 40 ALA B CA 1
ATOM 1276 C C . ALA B 1 40 ? 8.453 16.781 11.914 1 98.06 40 ALA B C 1
ATOM 1278 O O . ALA B 1 40 ? 8.562 17.766 11.172 1 98.06 40 ALA B O 1
ATOM 1279 N N . VAL B 1 41 ? 8.391 16.906 13.203 1 97.62 41 VAL B N 1
ATOM 1280 C CA . VAL B 1 41 ? 8.289 18.219 13.844 1 97.62 41 VAL B CA 1
ATOM 1281 C C . VAL B 1 41 ? 9.578 19 13.633 1 97.62 41 VAL B C 1
ATOM 1283 O O . VAL B 1 41 ? 9.547 20.234 13.492 1 97.62 41 VAL B O 1
ATOM 1286 N N . LYS B 1 42 ? 10.68 18.297 13.508 1 96.94 42 LYS B N 1
ATOM 1287 C CA . LYS B 1 42 ? 11.938 18.969 13.203 1 96.94 42 LYS B CA 1
ATOM 1288 C C . LYS B 1 42 ? 11.875 19.656 11.844 1 96.94 42 LYS B C 1
ATOM 1290 O O . LYS B 1 42 ? 12.531 20.688 11.633 1 96.94 42 LYS B O 1
ATOM 1295 N N . LEU B 1 43 ? 11.086 19.156 10.969 1 96.62 43 LEU B N 1
ATOM 1296 C CA . LEU B 1 43 ? 10.977 19.688 9.609 1 96.62 43 LEU B CA 1
ATOM 1297 C C . LEU B 1 43 ? 10.078 20.922 9.586 1 96.62 43 LEU B C 1
ATOM 1299 O O . LEU B 1 43 ? 10.062 21.656 8.602 1 96.62 43 LEU B O 1
ATOM 1303 N N . PHE B 1 44 ? 9.344 21.188 10.625 1 96.12 44 PHE B N 1
ATOM 1304 C CA . PHE B 1 44 ? 8.383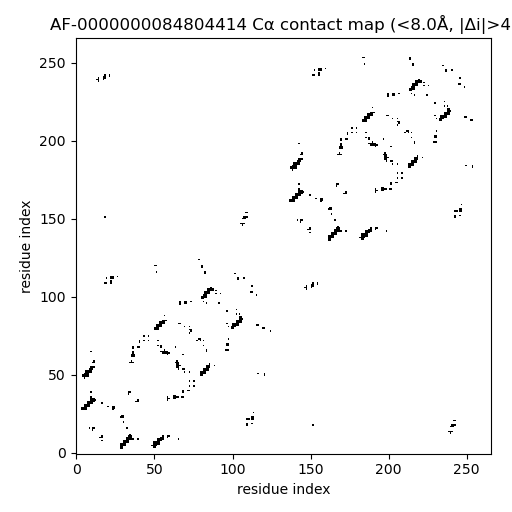 22.281 10.648 1 96.12 44 PHE B CA 1
ATOM 1305 C C . PHE B 1 44 ? 9.086 23.625 10.758 1 96.12 44 PHE B C 1
ATOM 1307 O O . PHE B 1 44 ? 8.484 24.672 10.523 1 96.12 44 PHE B O 1
ATOM 1314 N N . ASP B 1 45 ? 10.422 23.562 11.078 1 92.62 45 ASP B N 1
ATOM 1315 C CA . ASP B 1 45 ? 11.211 24.797 11.023 1 92.62 45 ASP B CA 1
ATOM 1316 C C . ASP B 1 45 ? 11.18 25.391 9.617 1 92.62 45 ASP B C 1
ATOM 1318 O O . ASP B 1 45 ? 11.344 26.609 9.461 1 92.62 45 ASP B O 1
ATOM 1322 N N . ASP B 1 46 ? 10.961 24.578 8.648 1 93.12 46 ASP B N 1
ATOM 1323 C CA . ASP B 1 46 ? 10.812 25 7.254 1 93.12 46 ASP B CA 1
ATOM 1324 C C . ASP B 1 46 ? 9.453 24.594 6.703 1 93.12 46 ASP B C 1
ATOM 1326 O O . ASP B 1 46 ? 9.359 24.031 5.605 1 93.12 46 ASP B O 1
ATOM 1330 N N . MET B 1 47 ? 8.508 24.938 7.391 1 92.12 47 MET B N 1
ATOM 1331 C CA . MET B 1 47 ? 7.152 24.469 7.105 1 92.12 47 MET B CA 1
ATOM 1332 C C . MET B 1 47 ? 6.672 25 5.758 1 92.12 47 MET B C 1
ATOM 1334 O O . MET B 1 47 ? 5.816 24.391 5.113 1 92.12 47 MET B O 1
ATOM 1338 N N . GLN B 1 48 ? 7.238 26.109 5.348 1 91.69 48 GLN B N 1
ATOM 1339 C CA . GLN B 1 48 ? 6.793 26.766 4.121 1 91.69 48 GLN B CA 1
ATOM 1340 C C . GLN B 1 48 ? 7.082 25.906 2.898 1 91.69 48 GLN B C 1
ATOM 1342 O O . GLN B 1 48 ? 6.523 26.141 1.823 1 91.69 48 GLN B O 1
ATOM 1347 N N . ARG B 1 49 ? 7.914 24.938 3.059 1 94.25 49 ARG B N 1
ATOM 1348 C CA . ARG B 1 49 ? 8.25 24.031 1.973 1 94.25 49 ARG B CA 1
ATOM 1349 C C . ARG B 1 49 ? 7.102 23.062 1.69 1 94.25 49 ARG B C 1
ATOM 1351 O O . ARG B 1 49 ? 7.027 22.484 0.61 1 94.25 49 ARG B O 1
ATOM 1358 N N . PHE B 1 50 ? 6.285 22.891 2.627 1 97.25 50 PHE B N 1
ATOM 1359 C CA . PHE B 1 50 ? 5.234 21.875 2.523 1 97.25 50 PHE B CA 1
ATOM 1360 C C . PHE B 1 50 ? 3.879 22.531 2.293 1 97.25 50 PHE B C 1
ATOM 1362 O O . PHE B 1 50 ? 3.619 23.625 2.795 1 97.25 50 PHE B O 1
ATOM 1369 N N . ARG B 1 51 ? 3.084 21.75 1.583 1 97 51 ARG B N 1
ATOM 1370 C CA . ARG B 1 51 ? 1.754 22.281 1.31 1 97 51 ARG B CA 1
ATOM 1371 C C . ARG B 1 51 ? 0.68 21.453 2.01 1 97 51 ARG B C 1
ATOM 1373 O O . ARG B 1 51 ? -0.462 21.906 2.145 1 97 51 ARG B O 1
ATOM 1380 N N . ALA B 1 52 ? 1.025 20.344 2.453 1 98 52 ALA B N 1
ATOM 1381 C CA . ALA B 1 52 ? 0.112 19.484 3.203 1 98 52 ALA B CA 1
ATOM 1382 C C . ALA B 1 52 ? 0.88 18.469 4.051 1 98 52 ALA B C 1
ATOM 1384 O O . ALA B 1 52 ? 2.029 18.141 3.748 1 98 52 ALA B O 1
ATOM 1385 N N . LEU B 1 53 ? 0.224 18.062 5.078 1 98.69 53 LEU B N 1
ATOM 1386 C CA . LEU B 1 53 ? 0.709 17.016 5.965 1 98.69 53 LEU B CA 1
ATOM 1387 C C . LEU B 1 53 ? -0.207 15.797 5.918 1 98.69 53 LEU B C 1
ATOM 1389 O O . LEU B 1 53 ? -1.426 15.93 6.059 1 98.69 53 LEU B O 1
ATOM 1393 N N . LEU B 1 54 ? 0.284 14.703 5.691 1 98.81 54 LEU B N 1
ATOM 1394 C CA . LEU B 1 54 ? -0.365 13.406 5.84 1 98.81 54 LEU B CA 1
ATOM 1395 C C . LEU B 1 54 ? 0.337 12.562 6.906 1 98.81 54 LEU B C 1
ATOM 1397 O O . LEU B 1 54 ? 1.516 12.234 6.762 1 98.81 54 LEU B O 1
ATOM 1401 N N . THR B 1 55 ? -0.371 12.211 7.977 1 98.81 55 THR B N 1
ATOM 1402 C CA . THR B 1 55 ? 0.323 11.562 9.078 1 98.81 55 THR B CA 1
ATOM 1403 C C . THR B 1 55 ? -0.476 10.367 9.586 1 98.81 55 THR B C 1
ATOM 1405 O O . THR B 1 55 ? -1.692 10.453 9.766 1 98.81 55 THR B O 1
ATOM 1408 N N . ASP B 1 56 ? 0.204 9.25 9.758 1 98.38 56 ASP B N 1
ATOM 1409 C CA . ASP B 1 56 ? -0.361 8.18 10.578 1 98.38 56 ASP B CA 1
ATOM 1410 C C . ASP B 1 56 ? -0.624 8.656 12 1 98.38 56 ASP B C 1
ATOM 1412 O O . ASP B 1 56 ? 0.151 9.438 12.555 1 98.38 56 ASP B O 1
ATOM 1416 N N . VAL B 1 57 ? -1.682 8.156 12.531 1 97.62 57 VAL B N 1
ATOM 1417 C CA . VAL B 1 57 ? -1.986 8.5 13.914 1 97.62 57 VAL B CA 1
ATOM 1418 C C . VAL B 1 57 ? -1.09 7.703 14.859 1 97.62 57 VAL B C 1
ATOM 1420 O O . VAL B 1 57 ? -0.54 8.25 15.812 1 97.62 57 VAL B O 1
ATOM 1423 N N . ASN B 1 58 ? -0.987 6.445 14.547 1 96.38 58 ASN B N 1
ATOM 1424 C CA . ASN B 1 58 ? -0.147 5.57 15.359 1 96.38 58 ASN B CA 1
ATOM 1425 C C . ASN B 1 58 ? 1.266 5.465 14.789 1 96.38 58 ASN B C 1
ATOM 1427 O O . ASN B 1 58 ? 1.491 4.77 13.805 1 96.38 58 ASN B O 1
ATOM 1431 N N . LEU B 1 59 ? 2.197 6.047 15.367 1 97.12 59 LEU B N 1
ATOM 1432 C CA . LEU B 1 59 ? 3.58 6.129 14.906 1 97.12 59 LEU B CA 1
ATOM 1433 C C . LEU B 1 59 ? 4.512 5.387 15.859 1 97.12 59 LEU B C 1
ATOM 1435 O O . LEU B 1 59 ? 5.691 5.727 15.977 1 97.12 59 LEU B O 1
ATOM 1439 N N . GLY B 1 60 ? 4.023 4.492 16.5 1 92.31 60 GLY B N 1
ATOM 1440 C CA . GLY B 1 60 ? 4.805 3.691 17.422 1 92.31 60 GLY B CA 1
ATOM 1441 C C . GLY B 1 60 ? 4.543 4.043 18.875 1 92.31 60 GLY B C 1
ATOM 1442 O O . GLY B 1 60 ? 4.211 5.184 19.203 1 92.31 60 GLY B O 1
ATOM 1443 N N . ARG B 1 61 ? 4.648 3.037 19.641 1 86.75 61 ARG B N 1
ATOM 1444 C CA . ARG B 1 61 ? 4.398 3.225 21.062 1 86.75 61 ARG B CA 1
ATOM 1445 C C . ARG B 1 61 ? 5.48 4.09 21.703 1 86.75 61 ARG B C 1
ATOM 1447 O O . ARG B 1 61 ? 6.668 3.912 21.422 1 86.75 61 ARG B O 1
ATOM 1454 N N . GLY B 1 62 ? 5.098 4.988 22.578 1 89.06 62 GLY B N 1
ATOM 1455 C CA . GLY B 1 62 ? 6.023 5.844 23.297 1 89.06 62 GLY B CA 1
ATOM 1456 C C . GLY B 1 62 ? 6.586 6.969 22.453 1 89.06 62 GLY B C 1
ATOM 1457 O O . GLY B 1 62 ? 7.555 7.625 22.844 1 89.06 62 GLY B O 1
ATOM 1458 N N . ARG B 1 63 ? 6.121 7.105 21.328 1 93.5 63 ARG B N 1
ATOM 1459 C CA . ARG B 1 63 ? 6.562 8.156 20.406 1 93.5 63 ARG B CA 1
ATOM 1460 C C . ARG B 1 63 ? 5.484 9.211 20.234 1 93.5 63 ARG B C 1
ATOM 1462 O O . ARG B 1 63 ? 4.352 9.039 20.688 1 93.5 63 ARG B O 1
ATOM 1469 N N . MET B 1 64 ? 5.934 10.312 19.703 1 97.19 64 MET B N 1
ATOM 1470 C CA . MET B 1 64 ? 4.949 11.32 19.312 1 97.19 64 MET B CA 1
ATOM 1471 C C . MET B 1 64 ? 3.949 10.758 18.312 1 97.19 64 MET B C 1
ATOM 1473 O O . MET B 1 64 ? 4.34 10.172 17.297 1 97.19 64 MET B O 1
ATOM 1477 N N . ASP B 1 65 ? 2.646 10.875 18.641 1 97.38 65 ASP B N 1
ATOM 1478 C CA . ASP B 1 65 ? 1.64 10.297 17.766 1 97.38 65 ASP B CA 1
ATOM 1479 C C . ASP B 1 65 ? 1.191 11.297 16.703 1 97.38 65 ASP B C 1
ATOM 1481 O O . ASP B 1 65 ? 1.617 12.453 16.719 1 97.38 65 ASP B O 1
ATOM 1485 N N . GLY B 1 66 ? 0.398 10.875 15.781 1 98.5 66 GLY B N 1
ATOM 1486 C CA . GLY B 1 66 ? -0.013 11.703 14.664 1 98.5 66 GLY B CA 1
ATOM 1487 C C . GLY B 1 66 ? -0.898 12.859 15.07 1 98.5 66 GLY B C 1
ATOM 1488 O O . GLY B 1 66 ? -0.933 13.891 14.391 1 98.5 66 GLY B O 1
ATOM 1489 N N . TRP B 1 67 ? -1.681 12.719 16.109 1 98.38 67 TRP B N 1
ATOM 1490 C CA . TRP B 1 67 ? -2.5 13.82 16.609 1 98.38 67 TRP B CA 1
ATOM 1491 C C . TRP B 1 67 ? -1.629 15 17.031 1 98.38 67 TRP B C 1
ATOM 1493 O O . TRP B 1 67 ? -1.903 16.141 16.656 1 98.38 67 TRP B O 1
ATOM 1503 N N . ASP B 1 68 ? -0.595 14.656 17.719 1 98.25 68 ASP B N 1
ATOM 1504 C CA . ASP B 1 68 ? 0.329 15.688 18.188 1 98.25 68 ASP B CA 1
ATOM 1505 C C . ASP B 1 68 ? 1.074 16.328 17.016 1 98.25 68 ASP B C 1
ATOM 1507 O O . ASP B 1 68 ? 1.335 17.531 17.031 1 98.25 68 ASP B O 1
ATOM 1511 N N . VAL B 1 69 ? 1.389 15.531 16.031 1 98.69 69 VAL B N 1
ATOM 1512 C CA . VAL B 1 69 ? 2.043 16.062 14.844 1 98.69 69 VAL B CA 1
ATOM 1513 C C . VAL B 1 69 ? 1.132 17.078 14.164 1 98.69 69 VAL B C 1
ATOM 1515 O O . VAL B 1 69 ? 1.579 18.172 13.789 1 98.69 69 VAL B O 1
ATOM 1518 N N . GLY B 1 70 ? -0.166 16.703 13.945 1 98.62 70 GLY B N 1
ATOM 1519 C CA . GLY B 1 70 ? -1.125 17.625 13.359 1 98.62 70 GLY B CA 1
ATOM 1520 C C . GLY B 1 70 ? -1.254 18.938 14.133 1 98.62 70 GLY B C 1
ATOM 1521 O O . GLY B 1 70 ? -1.3 20.016 13.547 1 98.62 70 GLY B O 1
ATOM 1522 N N . ARG B 1 71 ? -1.267 18.812 15.438 1 98.5 71 ARG B N 1
ATOM 1523 C CA . ARG B 1 71 ? -1.369 20 16.281 1 98.5 71 ARG B CA 1
ATOM 1524 C C . ARG B 1 71 ? -0.14 20.891 16.141 1 98.5 71 ARG B C 1
ATOM 1526 O O . ARG B 1 71 ? -0.258 22.109 16.047 1 98.5 71 ARG B O 1
ATOM 1533 N N . ALA B 1 72 ? 1.003 20.281 16.125 1 98.19 72 ALA B N 1
ATOM 1534 C CA . ALA B 1 72 ? 2.244 21.031 15.945 1 98.19 72 ALA B CA 1
ATOM 1535 C C . ALA B 1 72 ? 2.242 21.781 14.617 1 98.19 72 ALA B C 1
ATOM 1537 O O . ALA B 1 72 ? 2.678 22.922 14.547 1 98.19 72 ALA B O 1
ATOM 1538 N N . ALA B 1 73 ? 1.76 21.188 13.562 1 98.12 73 ALA B N 1
ATOM 1539 C CA . ALA B 1 73 ? 1.677 21.828 12.25 1 98.12 73 ALA B CA 1
ATOM 1540 C C . ALA B 1 73 ? 0.782 23.062 12.305 1 98.12 73 ALA B C 1
ATOM 1542 O O . ALA B 1 73 ? 1.123 24.109 11.742 1 98.12 73 ALA B O 1
ATOM 1543 N N . ARG B 1 74 ? -0.349 22.859 12.984 1 97.5 74 ARG B N 1
ATOM 1544 C CA . ARG B 1 74 ? -1.328 23.953 13.062 1 97.5 74 ARG B CA 1
ATOM 1545 C C . ARG B 1 74 ? -0.825 25.078 13.953 1 97.5 74 ARG B C 1
ATOM 1547 O O . ARG B 1 74 ? -1.223 26.234 13.781 1 97.5 74 ARG B O 1
ATOM 1554 N N . GLU B 1 75 ? -0.013 24.688 14.93 1 95.88 75 GLU B N 1
ATOM 1555 C CA . GLU B 1 75 ? 0.625 25.734 15.727 1 95.88 75 GLU B CA 1
ATOM 1556 C C . GLU B 1 75 ? 1.533 26.609 14.867 1 95.88 75 GLU B C 1
ATOM 1558 O O . GLU B 1 75 ? 1.599 27.812 15.062 1 95.88 75 GLU B O 1
ATOM 1563 N N . ALA B 1 76 ? 2.186 26.016 13.953 1 93.94 76 ALA B N 1
ATOM 1564 C CA . ALA B 1 76 ? 3.078 26.734 13.055 1 93.94 76 ALA B CA 1
ATOM 1565 C C . ALA B 1 76 ? 2.285 27.5 12 1 93.94 76 ALA B C 1
ATOM 1567 O O . ALA B 1 76 ? 2.652 28.625 11.633 1 93.94 76 ALA B O 1
ATOM 1568 N N . ASP B 1 77 ? 1.257 26.938 11.539 1 95 77 ASP B N 1
ATOM 1569 C CA . ASP B 1 77 ? 0.344 27.531 10.562 1 95 77 ASP B CA 1
ATOM 1570 C C . ASP B 1 77 ? -1.091 27.062 10.797 1 95 77 ASP B C 1
ATOM 1572 O O . ASP B 1 77 ? -1.45 25.938 10.453 1 95 77 ASP B O 1
ATOM 1576 N N . PRO B 1 78 ? -1.927 27.875 11.305 1 95.5 78 PRO B N 1
ATOM 1577 C CA . PRO B 1 78 ? -3.271 27.516 11.75 1 95.5 78 PRO B CA 1
ATOM 1578 C C . PRO B 1 78 ? -4.133 26.953 10.625 1 95.5 78 PRO B C 1
ATOM 1580 O O . PRO B 1 78 ? -5.105 26.234 10.883 1 95.5 78 PRO B O 1
ATOM 1583 N N . ALA B 1 79 ? -3.777 27.25 9.414 1 94.38 79 ALA B N 1
ATOM 1584 C CA . ALA B 1 79 ? -4.609 26.828 8.297 1 94.38 79 ALA B CA 1
ATOM 1585 C C . ALA B 1 79 ? -3.963 25.656 7.543 1 94.38 79 ALA B C 1
ATOM 1587 O O . ALA B 1 79 ? -4.484 25.203 6.523 1 94.38 79 ALA B O 1
ATOM 1588 N N . PHE B 1 80 ? -2.873 25.203 8.016 1 97 80 PHE B N 1
ATOM 1589 C CA . PHE B 1 80 ? -2.096 24.203 7.297 1 97 80 PHE B CA 1
ATOM 1590 C C . PHE B 1 80 ? -2.926 22.938 7.051 1 97 80 PHE B C 1
ATOM 1592 O O . PHE B 1 80 ? -3.512 22.391 7.98 1 97 80 PHE B O 1
ATOM 1599 N N . PRO B 1 81 ? -3.025 22.438 5.84 1 98 81 PRO B N 1
ATOM 1600 C CA . PRO B 1 81 ? -3.789 21.234 5.52 1 98 81 PRO B CA 1
ATOM 1601 C C . PRO B 1 81 ? -3.232 19.984 6.203 1 98 81 PRO B C 1
ATOM 1603 O O . PRO B 1 81 ? -2.043 19.688 6.066 1 98 81 PRO B O 1
ATOM 1606 N N . VAL B 1 82 ? -4.102 19.297 6.922 1 98.62 82 VAL B N 1
ATOM 1607 C CA . VAL B 1 82 ? -3.697 18.109 7.66 1 98.62 82 VAL B CA 1
ATOM 1608 C C . VAL B 1 82 ? -4.625 16.938 7.32 1 98.62 82 VAL B C 1
ATOM 1610 O O . VAL B 1 82 ? -5.852 17.094 7.348 1 98.62 82 VAL B O 1
ATOM 1613 N N . ILE B 1 83 ? -4.074 15.836 7.012 1 98.75 83 ILE B N 1
ATOM 1614 C CA . ILE B 1 83 ? -4.785 14.586 6.777 1 98.75 83 ILE B CA 1
ATOM 1615 C C . ILE B 1 83 ? -4.238 13.5 7.703 1 98.75 83 ILE B C 1
ATOM 1617 O O . ILE B 1 83 ? -3.029 13.273 7.75 1 98.75 83 ILE B O 1
ATOM 1621 N N . TYR B 1 84 ? -5.121 12.859 8.406 1 98.69 84 TYR B N 1
ATOM 1622 C CA . TYR B 1 84 ? -4.746 11.75 9.281 1 98.69 84 TYR B CA 1
ATOM 1623 C C . TYR B 1 84 ? -5.008 10.414 8.609 1 98.69 84 TYR B C 1
ATOM 1625 O O . TYR B 1 84 ? -6.008 10.25 7.898 1 98.69 84 TYR B O 1
ATOM 1633 N N . MET B 1 85 ? -4.168 9.484 8.812 1 98.25 85 MET B N 1
ATOM 1634 C CA . MET B 1 85 ? -4.379 8.086 8.438 1 98.25 85 MET B CA 1
ATOM 1635 C C . MET B 1 85 ? -4.406 7.191 9.672 1 98.25 85 MET B C 1
ATOM 1637 O O . MET B 1 85 ? -3.561 7.324 10.555 1 98.2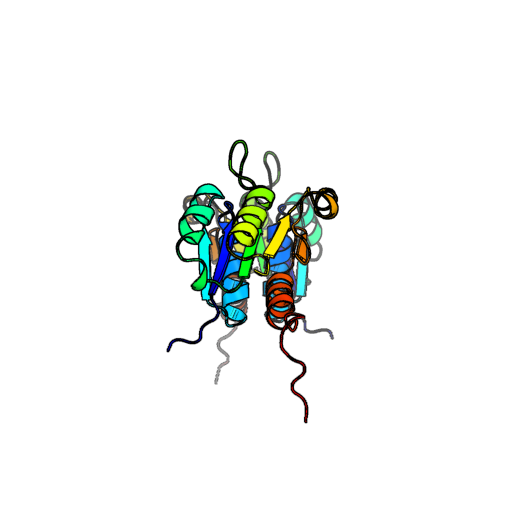5 85 MET B O 1
ATOM 1641 N N . THR B 1 86 ? -5.312 6.266 9.719 1 96.19 86 THR B N 1
ATOM 1642 C CA . THR B 1 86 ? -5.328 5.414 10.906 1 96.19 86 THR B CA 1
ATOM 1643 C C . THR B 1 86 ? -6 4.078 10.602 1 96.19 86 THR B C 1
ATOM 1645 O O . THR B 1 86 ? -6.902 4.008 9.766 1 96.19 86 THR B O 1
ATOM 1648 N N . GLY B 1 87 ? -5.559 3.047 11.258 1 93.44 87 GLY B N 1
ATOM 1649 C CA . GLY B 1 87 ? -6.18 1.736 11.156 1 93.44 87 GLY B CA 1
ATOM 1650 C C . GLY B 1 87 ? -7.176 1.466 12.273 1 93.44 87 GLY B C 1
ATOM 1651 O O . GLY B 1 87 ? -8.055 0.616 12.125 1 93.44 87 GLY B O 1
ATOM 1652 N N . ASP B 1 88 ? -7.137 2.102 13.43 1 90.75 88 ASP B N 1
ATOM 1653 C CA . ASP B 1 88 ? -7.941 1.649 14.562 1 90.75 88 ASP B CA 1
ATOM 1654 C C . ASP B 1 88 ? -8.398 2.828 15.414 1 90.75 88 ASP B C 1
ATOM 1656 O O . ASP B 1 88 ? -9.023 2.639 16.453 1 90.75 88 ASP B O 1
ATOM 1660 N N . SER B 1 89 ? -8.141 4.059 14.961 1 89.69 89 SER B N 1
ATOM 1661 C CA . SER B 1 89 ? -8.422 5.18 15.852 1 89.69 89 SER B CA 1
ATOM 1662 C C . SER B 1 89 ? -9.367 6.18 15.203 1 89.69 89 SER B C 1
ATOM 1664 O O . SER B 1 89 ? -9.367 7.363 15.547 1 89.69 89 SER B O 1
ATOM 1666 N N . ALA B 1 90 ? -10.141 5.797 14.281 1 90.81 90 ALA B N 1
ATOM 1667 C CA . ALA B 1 90 ? -11.031 6.703 13.562 1 90.81 90 ALA B CA 1
ATOM 1668 C C . ALA B 1 90 ? -12.023 7.371 14.508 1 90.81 90 ALA B C 1
ATOM 1670 O O . ALA B 1 90 ? -12.383 8.531 14.32 1 90.81 90 ALA B O 1
ATOM 1671 N N . GLY B 1 91 ? -12.367 6.672 15.484 1 94.12 91 GLY B N 1
ATOM 1672 C CA . GLY B 1 91 ? -13.344 7.195 16.422 1 94.12 91 GLY B CA 1
ATOM 1673 C C . GLY B 1 91 ? -12.82 8.359 17.234 1 94.12 91 GLY B C 1
ATOM 1674 O O . GLY B 1 91 ? -13.602 9.133 17.797 1 94.12 91 GLY B O 1
ATOM 1675 N N . GLU B 1 92 ? -11.578 8.555 17.312 1 96.81 92 GLU B N 1
ATOM 1676 C CA . GLU B 1 92 ? -10.953 9.594 18.125 1 96.81 92 GLU B CA 1
ATOM 1677 C C . GLU B 1 92 ? -10.773 10.875 17.312 1 96.81 92 GLU B C 1
ATOM 1679 O O . GLU B 1 92 ? -10.445 11.93 17.875 1 96.81 92 GLU B O 1
ATOM 1684 N N . TRP B 1 93 ? -11.039 10.867 16.062 1 97.19 93 TRP B N 1
ATOM 1685 C CA . TRP B 1 93 ? -10.742 11.969 15.148 1 97.19 93 TRP B CA 1
ATOM 1686 C C . TRP B 1 93 ? -11.492 13.234 15.562 1 97.19 93 TRP B C 1
ATOM 1688 O O . TRP B 1 93 ? -10.922 14.32 15.602 1 97.19 93 TRP B O 1
ATOM 1698 N N . ALA B 1 94 ? -12.727 13.109 15.875 1 96 94 ALA B N 1
ATOM 1699 C CA . ALA B 1 94 ? -13.555 14.266 16.234 1 96 94 ALA B CA 1
ATOM 1700 C C . ALA B 1 94 ? -12.984 14.992 17.453 1 96 94 ALA B C 1
ATOM 1702 O O . ALA B 1 94 ? -13.047 16.219 17.531 1 96 94 ALA B O 1
ATOM 1703 N N . ALA B 1 95 ? -12.391 14.227 18.328 1 97.06 95 ALA B N 1
ATOM 1704 C CA . ALA B 1 95 ? -11.922 14.797 19.594 1 97.06 95 ALA B CA 1
ATOM 1705 C C . ALA B 1 95 ? -10.461 15.219 19.5 1 97.06 95 ALA B C 1
ATOM 1707 O O . ALA B 1 95 ? -10.039 16.172 20.141 1 97.06 95 ALA B O 1
ATOM 1708 N N . ARG B 1 96 ? -9.742 14.531 18.656 1 97.88 96 ARG B N 1
ATOM 1709 C CA . ARG B 1 96 ? -8.297 14.734 18.75 1 97.88 96 ARG B CA 1
ATOM 1710 C C . ARG B 1 96 ? -7.766 15.383 17.469 1 97.88 96 ARG B C 1
ATOM 1712 O O . ARG B 1 96 ? -6.66 15.93 17.469 1 97.88 96 ARG B O 1
ATOM 1719 N N . GLY B 1 97 ? -8.484 15.234 16.391 1 97.94 97 GLY B N 1
ATOM 1720 C CA . GLY B 1 97 ? -8.047 15.844 15.148 1 97.94 97 GLY B CA 1
ATOM 1721 C C . GLY B 1 97 ? -8.156 17.359 15.148 1 97.94 97 GLY B C 1
ATOM 1722 O O . GLY B 1 97 ? -9.023 17.922 15.812 1 97.94 97 GLY B O 1
ATOM 1723 N N . VAL B 1 98 ? -7.25 18.016 14.391 1 98.25 98 VAL B N 1
ATOM 1724 C CA . VAL B 1 98 ? -7.336 19.469 14.273 1 98.25 98 VAL B CA 1
ATOM 1725 C C . VAL B 1 98 ? -8.492 19.844 13.352 1 98.25 98 VAL B C 1
ATOM 1727 O O . VAL B 1 98 ? -8.836 19.094 12.438 1 98.25 98 VAL B O 1
ATOM 1730 N N . PRO B 1 99 ? -9.133 21.016 13.57 1 96.81 99 PRO B N 1
ATOM 1731 C CA . PRO B 1 99 ? -10.273 21.422 12.75 1 96.81 99 PRO B CA 1
ATOM 1732 C C . PRO B 1 99 ? -9.938 21.516 11.266 1 96.81 99 PRO B C 1
ATOM 1734 O O . PRO B 1 99 ? -8.844 21.953 10.898 1 96.81 99 PRO B O 1
ATOM 1737 N N . GLY B 1 100 ? -10.906 21.062 10.461 1 95.88 100 GLY B N 1
ATOM 1738 C CA . GLY B 1 100 ? -10.734 21.172 9.016 1 95.88 100 GLY B CA 1
ATOM 1739 C C . GLY B 1 100 ? -9.844 20.094 8.43 1 95.88 100 GLY B C 1
ATOM 1740 O O . GLY B 1 100 ? -9.609 20.062 7.219 1 95.88 100 GLY B O 1
ATOM 1741 N N . SER B 1 101 ? -9.289 19.219 9.273 1 98 101 SER B N 1
ATOM 1742 C CA . SER B 1 101 ? -8.484 18.109 8.781 1 98 101 SER B CA 1
ATOM 1743 C C . SER B 1 101 ? -9.359 17.031 8.148 1 98 101 SER B C 1
ATOM 1745 O O . SER B 1 101 ? -10.586 17.062 8.258 1 98 101 SER B O 1
ATOM 1747 N N . LEU B 1 102 ? -8.742 16.172 7.418 1 98.06 102 LEU B N 1
ATOM 1748 C CA . LEU B 1 102 ? -9.391 14.984 6.875 1 98.06 102 LEU B CA 1
ATOM 1749 C C . LEU B 1 102 ? -8.836 13.719 7.508 1 98.06 102 LEU B C 1
ATOM 1751 O O . LEU B 1 102 ? -7.758 13.742 8.109 1 98.06 102 LEU B O 1
ATOM 1755 N N . LEU B 1 103 ? -9.648 12.641 7.387 1 98 103 LEU B N 1
ATOM 1756 C CA . LEU B 1 103 ? -9.25 11.352 7.93 1 98 103 LEU B CA 1
ATOM 1757 C C . LEU B 1 103 ? -9.375 10.258 6.875 1 98 103 LEU B C 1
ATOM 1759 O O . LEU B 1 103 ? -10.398 10.156 6.195 1 98 103 LEU B O 1
ATOM 1763 N N . ILE B 1 104 ? -8.32 9.508 6.73 1 97.69 104 ILE B N 1
ATOM 1764 C CA . ILE B 1 104 ? -8.328 8.32 5.887 1 97.69 104 ILE B CA 1
ATOM 1765 C C . ILE B 1 104 ? -8.164 7.07 6.75 1 97.69 104 ILE B C 1
ATOM 1767 O O . ILE B 1 104 ? -7.195 6.953 7.504 1 97.69 104 ILE B O 1
ATOM 1771 N N . THR B 1 105 ? -9.008 6.086 6.617 1 97.12 105 THR B N 1
ATOM 1772 C CA . THR B 1 105 ? -8.945 4.871 7.418 1 97.12 105 THR B CA 1
ATOM 1773 C C . THR B 1 105 ? -8.227 3.76 6.66 1 97.12 105 THR B C 1
ATOM 1775 O O . THR B 1 105 ? -8.422 3.6 5.453 1 97.12 105 THR B O 1
ATOM 1778 N N . LYS B 1 106 ? -7.348 3.088 7.387 1 96.5 106 LYS B N 1
ATOM 1779 C CA . LYS B 1 106 ? -6.691 1.899 6.848 1 96.5 106 LYS B CA 1
ATOM 1780 C C . LYS B 1 106 ? -7.566 0.662 7.02 1 96.5 106 LYS B C 1
ATOM 1782 O O . LYS B 1 106 ? -8.219 0.493 8.055 1 96.5 106 LYS B O 1
ATOM 1787 N N . PRO B 1 107 ? -7.609 -0.185 5.996 1 96.56 107 PRO B N 1
ATOM 1788 C CA . PRO B 1 107 ? -6.91 -0.048 4.719 1 96.56 107 PRO B CA 1
ATOM 1789 C C . PRO B 1 107 ? -7.551 0.99 3.801 1 96.56 107 PRO B C 1
ATOM 1791 O O . PRO B 1 107 ? -8.758 1.233 3.887 1 96.56 107 PRO B O 1
ATOM 1794 N N . PHE B 1 108 ? -6.727 1.542 2.945 1 96.06 108 PHE B N 1
ATOM 1795 C CA . PHE B 1 108 ? -7.227 2.512 1.98 1 96.06 108 PHE B CA 1
ATOM 1796 C C . PHE B 1 108 ? -6.695 2.213 0.584 1 96.06 108 PHE B C 1
ATOM 1798 O O . PHE B 1 108 ? -5.648 1.578 0.437 1 96.06 108 PHE B O 1
ATOM 1805 N N . ALA B 1 109 ? -7.441 2.67 -0.334 1 93 109 ALA B N 1
ATOM 1806 C CA . ALA B 1 109 ? -6.957 2.658 -1.711 1 93 109 ALA B CA 1
ATOM 1807 C C . ALA B 1 109 ? -6 3.82 -1.965 1 93 109 ALA B C 1
ATOM 1809 O O . ALA B 1 109 ? -6.262 4.949 -1.542 1 93 109 ALA B O 1
ATOM 1810 N N . PRO B 1 110 ? -4.965 3.549 -2.656 1 93.94 110 PRO B N 1
ATOM 1811 C CA . PRO B 1 110 ? -4.012 4.621 -2.947 1 93.94 110 PRO B CA 1
ATOM 1812 C C . PRO B 1 110 ? -4.68 5.863 -3.535 1 93.94 110 PRO B C 1
ATOM 1814 O O . PRO B 1 110 ? -4.281 6.988 -3.229 1 93.94 110 PRO B O 1
ATOM 1817 N N . SER B 1 111 ? -5.668 5.703 -4.332 1 94.75 111 SER B N 1
ATOM 1818 C CA . SER B 1 111 ? -6.371 6.824 -4.953 1 94.75 111 SER B CA 1
ATOM 1819 C C . SER B 1 111 ? -7.023 7.719 -3.902 1 94.75 111 SER B C 1
ATOM 1821 O O . SER B 1 111 ? -7.219 8.914 -4.133 1 94.75 111 SER B O 1
ATOM 1823 N N . GLN B 1 112 ? -7.387 7.133 -2.803 1 96.62 112 GLN B N 1
ATOM 1824 C CA . GLN B 1 112 ? -8 7.898 -1.725 1 96.62 112 GLN B CA 1
ATOM 1825 C C . GLN B 1 112 ? -7.027 8.938 -1.17 1 96.62 112 GLN B C 1
ATOM 1827 O O . GLN B 1 112 ? -7.438 10.039 -0.794 1 96.62 112 GLN B O 1
ATOM 1832 N N . VAL B 1 113 ? -5.777 8.602 -1.119 1 97.62 113 VAL B N 1
ATOM 1833 C CA . VAL B 1 113 ? -4.742 9.492 -0.61 1 97.62 113 VAL B CA 1
ATOM 1834 C C . VAL B 1 113 ? -4.637 10.727 -1.509 1 97.62 113 VAL B C 1
ATOM 1836 O O . VAL B 1 113 ? -4.641 11.859 -1.023 1 97.62 113 VAL B O 1
ATOM 1839 N N . VAL B 1 114 ? -4.633 10.508 -2.793 1 96.94 114 VAL B N 1
ATOM 1840 C CA . VAL B 1 114 ? -4.496 11.578 -3.775 1 96.94 114 VAL B CA 1
ATOM 1841 C C . VAL B 1 114 ? -5.719 12.492 -3.713 1 96.94 114 VAL B C 1
ATOM 1843 O O . VAL B 1 114 ? -5.586 13.719 -3.713 1 96.94 114 VAL B O 1
ATOM 1846 N N . ALA B 1 115 ? -6.867 11.867 -3.633 1 97.25 115 ALA B N 1
ATOM 1847 C CA . ALA B 1 115 ? -8.117 12.625 -3.58 1 97.25 115 ALA B CA 1
ATOM 1848 C C . ALA B 1 115 ? -8.164 13.516 -2.34 1 97.25 115 ALA B C 1
ATOM 1850 O O . ALA B 1 115 ? -8.609 14.664 -2.41 1 97.25 115 ALA B O 1
ATOM 1851 N N . ALA B 1 116 ? -7.727 12.992 -1.248 1 97.5 116 ALA B N 1
ATOM 1852 C CA . ALA B 1 116 ? -7.754 13.75 -0.001 1 97.5 116 ALA B CA 1
ATOM 1853 C C . ALA B 1 116 ? -6.832 14.969 -0.079 1 97.5 116 ALA B C 1
ATOM 1855 O O . ALA B 1 116 ? -7.215 16.062 0.319 1 97.5 116 ALA B O 1
ATOM 1856 N N . VAL B 1 117 ? -5.637 14.805 -0.565 1 97.44 117 VAL B N 1
ATOM 1857 C CA . VAL B 1 117 ? -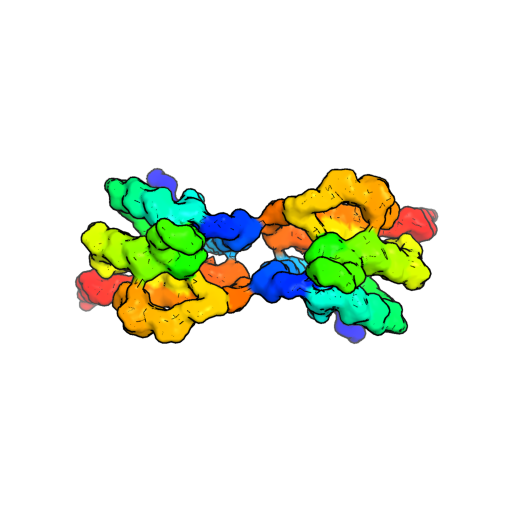4.68 15.898 -0.693 1 97.44 117 VAL B CA 1
ATOM 1858 C C . VAL B 1 117 ? -5.223 16.953 -1.652 1 97.44 117 VAL B C 1
ATOM 1860 O O . VAL B 1 117 ? -5.195 18.141 -1.351 1 97.44 117 VAL B O 1
ATOM 1863 N N . ALA B 1 118 ? -5.766 16.516 -2.756 1 95.81 118 ALA B N 1
ATOM 1864 C CA . ALA B 1 118 ? -6.324 17.438 -3.74 1 95.81 118 ALA B CA 1
ATOM 1865 C C . ALA B 1 118 ? -7.477 18.25 -3.146 1 95.81 118 ALA B C 1
ATOM 1867 O O . ALA B 1 118 ? -7.586 19.453 -3.379 1 95.81 118 ALA B O 1
ATOM 1868 N N . GLN B 1 119 ? -8.273 17.531 -2.463 1 95.12 119 GLN B N 1
ATOM 1869 C CA . GLN B 1 119 ? -9.422 18.172 -1.843 1 95.12 119 GLN B CA 1
ATOM 1870 C C . GLN B 1 119 ? -8.984 19.297 -0.909 1 95.12 119 GLN B C 1
ATOM 1872 O O . GLN B 1 119 ? -9.547 20.406 -0.948 1 95.12 119 GLN B O 1
ATOM 1877 N N . LEU B 1 120 ? -8.008 19.062 -0.103 1 93.56 120 LEU B N 1
ATOM 1878 C CA . LEU B 1 120 ? -7.586 20.031 0.893 1 93.56 120 LEU B CA 1
ATOM 1879 C C . LEU B 1 120 ? -6.871 21.219 0.231 1 93.56 120 LEU B C 1
ATOM 1881 O O . LEU B 1 120 ? -6.992 22.359 0.686 1 93.56 120 LEU B O 1
ATOM 1885 N N . LEU B 1 121 ? -6.152 20.906 -0.849 1 92.31 121 LEU B N 1
ATOM 1886 C CA . LEU B 1 121 ? -5.379 21.953 -1.503 1 92.31 121 LEU B CA 1
ATOM 1887 C C . LEU B 1 121 ? -6.27 22.812 -2.4 1 92.31 121 LEU B C 1
ATOM 1889 O O . LEU B 1 121 ? -5.934 23.953 -2.707 1 92.31 121 LEU B O 1
ATOM 1893 N N . ASN B 1 122 ? -7.32 22.234 -2.963 1 84.31 122 ASN B N 1
ATOM 1894 C CA . ASN B 1 122 ? -8.242 23 -3.807 1 84.31 122 ASN B CA 1
ATOM 1895 C C . ASN B 1 122 ? -9.305 23.703 -2.977 1 84.31 122 ASN B C 1
ATOM 1897 O O . ASN B 1 122 ? -10.062 24.531 -3.504 1 84.31 122 ASN B O 1
ATOM 1901 N N . SER B 1 123 ? -9.523 23.344 -1.79 1 69.44 123 SER B N 1
ATOM 1902 C CA . SER B 1 123 ? -10.5 24.031 -0.96 1 69.44 123 SER B CA 1
ATOM 1903 C C . SER B 1 123 ? -10.086 25.469 -0.692 1 69.44 123 SER B C 1
ATOM 1905 O O . SER B 1 123 ? -8.938 25.734 -0.324 1 69.44 123 SER B O 1
ATOM 1907 N N . PRO B 1 124 ? -10.82 26.469 -1.474 1 56.56 124 PRO B N 1
ATOM 1908 C CA . PRO B 1 124 ? -10.516 27.875 -1.199 1 56.56 124 PRO B CA 1
ATOM 1909 C C . PRO B 1 124 ? -10.375 28.172 0.292 1 56.56 124 PRO B C 1
ATOM 1911 O O . PRO B 1 124 ? -11.023 27.516 1.118 1 56.56 124 PRO B O 1
ATOM 1914 N N . THR B 1 125 ? -9.156 28.422 0.634 1 51.34 125 THR B N 1
ATOM 1915 C CA . THR B 1 125 ? -9.078 28.953 1.992 1 51.34 125 THR B CA 1
ATOM 1916 C C . THR B 1 125 ? -10.211 29.953 2.252 1 51.34 125 THR B C 1
ATOM 1918 O O . THR B 1 125 ? -10.5 30.797 1.406 1 51.34 125 THR B O 1
ATOM 1921 N N . PRO B 1 126 ? -11.148 29.688 3.129 1 44.94 126 PRO B N 1
ATOM 1922 C CA . PRO B 1 126 ? -12.211 30.688 3.291 1 44.94 126 PRO B CA 1
ATOM 1923 C C . PRO B 1 126 ? -11.711 32.125 3.092 1 44.94 126 PRO B C 1
ATOM 1925 O O . PRO B 1 126 ? -12.508 33.031 2.836 1 44.94 126 PRO B O 1
ATOM 1928 N N . GLY B 1 127 ? -10.508 32.406 3.557 1 40.84 127 GLY B N 1
ATOM 1929 C CA . GLY B 1 127 ? -10.211 33.812 3.75 1 40.84 127 GLY B CA 1
ATOM 1930 C C . GLY B 1 127 ? -9.867 34.531 2.459 1 40.84 127 GLY B C 1
ATOM 1931 O O . GLY B 1 127 ? -9.328 35.625 2.484 1 40.84 127 GLY B O 1
ATOM 1932 N N . GLY B 1 128 ? -9.609 33.812 1.386 1 41.78 128 GLY B N 1
ATOM 1933 C CA . GLY B 1 128 ? -9.18 34.719 0.336 1 41.78 128 GLY B CA 1
ATOM 1934 C C . GLY B 1 128 ? -10.266 35.688 -0.104 1 41.78 128 GLY B C 1
ATOM 1935 O O . GLY B 1 128 ? -11.453 35.438 0.138 1 41.78 128 GLY B O 1
ATOM 1936 N N . PRO B 1 129 ? -9.961 37.031 -0.266 1 41.72 129 PRO B N 1
ATOM 1937 C CA . PRO B 1 129 ? -10.922 38.094 -0.608 1 41.72 129 PRO B CA 1
ATOM 1938 C C . PRO B 1 129 ? -11.781 37.719 -1.819 1 41.72 129 PRO B C 1
ATOM 1940 O O . PRO B 1 129 ? -11.344 36.969 -2.684 1 41.72 129 PRO B O 1
ATOM 1943 N N . PRO B 1 130 ? -13.062 37.625 -1.646 1 43.97 130 PRO B N 1
ATOM 1944 C CA . PRO B 1 130 ? -14 37.5 -2.77 1 43.97 130 PRO B CA 1
ATOM 1945 C C . PRO B 1 130 ? -13.586 38.312 -3.982 1 43.97 130 PRO B C 1
ATOM 1947 O O . PRO B 1 130 ? -13.164 39.469 -3.832 1 43.97 130 PRO B O 1
ATOM 1950 N N . THR B 1 131 ? -12.758 37.844 -4.895 1 39.75 131 THR B N 1
ATOM 1951 C CA . THR B 1 131 ? -12.461 38.594 -6.102 1 39.75 131 THR B CA 1
ATOM 1952 C C . THR B 1 131 ? -13.719 39.25 -6.652 1 39.75 131 THR B C 1
ATOM 1954 O O . THR B 1 131 ? -14.672 38.594 -7.035 1 39.75 131 THR B O 1
ATOM 1957 N N . THR B 1 132 ? -14.055 40.5 -6.168 1 37.31 132 THR B N 1
ATOM 1958 C CA . THR B 1 132 ? -15.031 41.375 -6.777 1 37.31 132 THR B CA 1
ATOM 1959 C C . THR B 1 132 ? -14.844 41.438 -8.289 1 37.31 132 THR B C 1
ATOM 1961 O O . THR B 1 132 ? -13.734 41.656 -8.773 1 37.31 132 THR B O 1
ATOM 1964 N N . ALA B 1 133 ? -15.891 41.219 -9.172 1 38.03 133 ALA B N 1
ATOM 1965 C CA . ALA B 1 133 ? -15.875 41.656 -10.562 1 38.03 133 ALA B CA 1
ATOM 1966 C C . ALA B 1 133 ? -15.625 43.156 -10.664 1 38.03 133 ALA B C 1
ATOM 1968 O O . ALA B 1 133 ? -16.094 43.906 -9.82 1 38.03 133 ALA B O 1
#

Solvent-accessible surface area (backbone atoms only — not comparable to full-atom values): 14827 Å² total; per-residue (Å²): 127,89,83,65,50,26,34,38,36,31,43,58,49,66,52,58,44,40,42,52,45,51,35,32,43,73,66,67,32,42,74,46,80,22,58,29,34,64,57,41,58,64,50,52,83,53,44,85,67,42,63,33,38,38,26,31,37,79,35,53,88,96,45,49,31,24,50,58,44,49,47,53,48,30,72,76,34,79,79,58,42,39,33,39,32,32,69,84,53,71,86,47,39,84,79,53,46,59,88,92,43,46,80,45,56,51,64,54,50,52,66,54,56,38,51,51,54,49,50,57,70,64,46,73,61,84,77,59,75,76,79,78,127,126,88,82,64,48,25,34,37,35,32,42,57,49,66,50,57,44,40,41,52,45,50,33,33,43,73,66,66,32,43,74,47,81,22,58,29,34,65,58,43,58,64,50,52,83,54,44,86,66,44,64,32,38,39,26,30,37,77,34,53,87,96,44,51,31,24,49,57,42,48,47,52,47,31,70,76,33,78,79,58,41,37,34,39,32,34,70,84,53,70,86,47,40,85,79,54,47,59,88,91,46,47,78,43,56,50,64,55,51,52,66,56,56,38,51,52,53,48,50,58,70,63,47,72,60,85,77,60,76,78,81,76,132

Sequence (266 aa):
MDNSIVVLVVEDDPMIQTVVQEALEDGGFDVEIASSGEDAVKLFDDMQRFRALLTDVNLGRGRMDGWDVGRAAREADPAFPVIYMTGDSAGEWAARGVPGSLLITKPFAPSQVVAAVAQLLNSPTPGGPPTTAMDNSIVVLVVEDDPMIQTVVQEALEDGGFDVEIASSGEDAVKLFDDMQRFRALLTDVNLGRGRMDGWDVGRAAREADPAFPVIYMTGDSAGEWAARGVPGSLLITKPFAPSQVVAAVAQLLNSPTPGGPPTTA

Foldseek 3Di:
DPPAAEEEEEAQDVVVVVLLQVLQVVLRHHYDYHLFLVRLLVCCVVVVNHQAYEYEQDNDPPGDGLLNSQVSNCVSPVLREYEYEYAPCVVCCVPRPRPPYYYDYPPDDSNVSSVRSVVSNPPPPVPDPPPDD/DPPAAEEEEEAQDVVVVVLLQVLQVVLRHHYDYHLFLVRLLVCCVPVVNHQAYEYEQDSDPPGDGLLVSQVSNCVSPVLREYEYEYAPCVVCCVPRPRPPYYYDYPPDDSNVSSVRSVVSNPPPPVPDPPPDD